Protein AF-E3MSI8-F1 (afdb_monomer_lite)

Organism: Caenorhabditis remanei (NCBI:txid31234)

Radius of gyration: 30.14 Å; chains: 1; bounding box: 85×70×60 Å

Secondary structure (DSSP, 8-state):
--------------PPPP----PPPPEEEEEEETTEEEEEETTTTHHHHHHHHHHHGGGGTT--SHHHHHHHHHHHHHHHHHT-SEEEEEST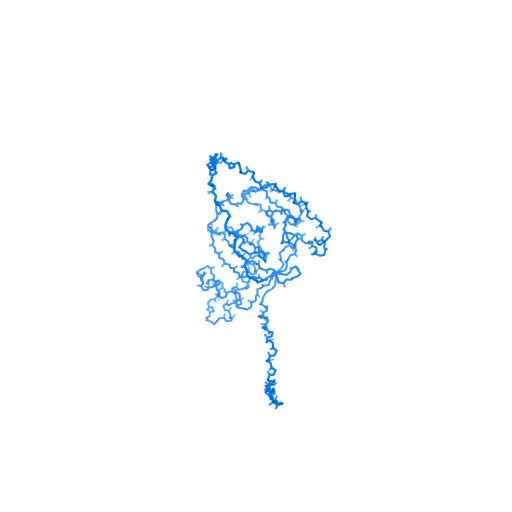T-SSTTEEEEEE--TT-SSEEEEEEEEEETTEEEEEEEEEE---GGGT-SEEEETTT--EEE--TT--EEEESS-GGG-HHHHHHTT--HHHHHT-PPP--PPPPPP------------------------

Sequence (223 aa):
MAFNLAHATLKNGLAQPAPQQKRQPRILFEFWIAGILIRIREGAVRHIFESHSKDFSFAAKGAKDWPTIERNVSKHIAEMISSSAHLFLSNVRSTRNDSIMIYLKRPQDKLYHCFVVAHEGDNCYRLNTGYKKIIEDEAFSGTWINCGTGVVEEYWQGMQGVFTRGQPEENFHYWCIHGRVPSDFANFQPPVIVPVPPPVYLIPLIPVYVVPQYVPYQQELIY

Structure (mmCIF, N/CA/C/O backbone):
data_AF-E3MSI8-F1
#
_entry.id   AF-E3MSI8-F1
#
loop_
_atom_site.group_PDB
_atom_site.id
_atom_site.type_symbol
_atom_site.label_atom_id
_atom_site.label_alt_id
_atom_site.label_comp_id
_atom_site.label_asym_id
_atom_site.label_entity_id
_atom_site.label_seq_id
_atom_site.pdbx_PDB_ins_code
_atom_site.Cartn_x
_atom_site.Cartn_y
_atom_site.Cartn_z
_atom_site.occupancy
_atom_site.B_iso_or_equiv
_atom_site.auth_seq_id
_atom_site.auth_comp_id
_atom_site.auth_asym_id
_atom_site.auth_atom_id
_atom_site.pdbx_PDB_model_num
ATOM 1 N N . MET A 1 1 ? 62.698 33.860 38.572 1.00 37.62 1 MET A N 1
ATOM 2 C CA . MET A 1 1 ? 62.090 32.532 38.792 1.00 37.62 1 MET A CA 1
ATOM 3 C C . MET A 1 1 ? 60.715 32.745 39.396 1.00 37.62 1 MET A C 1
ATOM 5 O O . MET A 1 1 ? 60.635 33.202 40.525 1.00 37.62 1 MET A O 1
ATOM 9 N N . ALA A 1 2 ? 59.659 32.497 38.626 1.00 32.50 2 ALA A N 1
ATOM 10 C CA . ALA A 1 2 ? 58.281 32.541 39.097 1.00 32.50 2 ALA A CA 1
ATOM 11 C C . ALA A 1 2 ? 57.630 31.215 38.694 1.00 32.50 2 ALA A C 1
ATOM 13 O O . ALA A 1 2 ? 57.437 30.947 37.510 1.00 32.50 2 ALA A O 1
ATOM 14 N N . PHE A 1 3 ? 57.381 30.362 39.685 1.00 31.27 3 PHE A N 1
ATOM 15 C CA . PHE A 1 3 ? 56.526 29.191 39.543 1.00 31.27 3 PHE A CA 1
ATOM 16 C C . PHE A 1 3 ? 55.085 29.691 39.451 1.00 31.27 3 PHE A C 1
ATOM 18 O O . PHE A 1 3 ? 54.596 30.291 40.404 1.00 31.27 3 PHE A O 1
ATOM 25 N N . ASN A 1 4 ? 54.409 29.447 38.331 1.00 34.88 4 ASN A N 1
ATOM 26 C CA . ASN A 1 4 ? 52.960 29.590 38.258 1.00 34.88 4 ASN A CA 1
ATOM 27 C C . ASN A 1 4 ? 52.352 28.205 38.047 1.00 34.88 4 ASN A C 1
ATOM 29 O O . ASN A 1 4 ? 52.557 27.561 37.019 1.00 34.88 4 ASN A O 1
ATOM 33 N N . LEU A 1 5 ? 51.678 27.740 39.099 1.00 36.59 5 LEU A N 1
ATOM 34 C CA . LEU A 1 5 ? 50.992 26.461 39.182 1.00 36.59 5 LEU A CA 1
ATOM 35 C C . LEU A 1 5 ? 49.845 26.405 38.167 1.00 36.59 5 LEU A C 1
ATOM 37 O O . LEU A 1 5 ? 48.916 27.208 38.219 1.00 36.59 5 LEU A O 1
ATOM 41 N N . ALA A 1 6 ? 49.877 25.407 37.287 1.00 39.00 6 ALA A N 1
ATOM 42 C CA . ALA A 1 6 ? 48.721 25.031 36.490 1.00 39.00 6 ALA A CA 1
ATOM 43 C C . ALA A 1 6 ? 47.650 24.417 37.409 1.00 39.00 6 ALA A C 1
ATOM 45 O O . ALA A 1 6 ? 47.875 23.386 38.047 1.00 39.00 6 ALA A O 1
ATOM 46 N N . HIS A 1 7 ? 46.476 25.044 37.476 1.00 35.69 7 HIS A N 1
ATOM 47 C CA . HIS A 1 7 ? 45.299 24.460 38.112 1.00 35.69 7 HIS A CA 1
ATOM 48 C C . HIS A 1 7 ? 44.808 23.255 37.300 1.00 35.69 7 HIS A C 1
ATOM 50 O O . HIS A 1 7 ? 44.199 23.402 36.242 1.00 35.69 7 HIS A O 1
ATOM 56 N N . ALA A 1 8 ? 45.050 22.050 37.818 1.00 35.31 8 ALA A N 1
ATOM 57 C CA . ALA A 1 8 ? 44.422 20.833 37.330 1.00 35.31 8 ALA A CA 1
ATOM 58 C C . ALA A 1 8 ? 42.926 20.853 37.682 1.00 35.31 8 ALA A C 1
ATOM 60 O O . ALA A 1 8 ? 42.538 20.732 38.844 1.00 35.31 8 ALA A O 1
ATOM 61 N N . THR A 1 9 ? 42.070 21.019 36.676 1.00 38.66 9 THR A N 1
ATOM 62 C CA . THR A 1 9 ? 40.622 20.866 36.829 1.00 38.66 9 THR A CA 1
ATOM 63 C C . THR A 1 9 ? 40.292 19.374 36.916 1.00 38.66 9 THR A C 1
ATOM 65 O O . THR A 1 9 ? 40.345 18.657 35.917 1.00 38.66 9 THR A O 1
ATOM 68 N N . LEU A 1 10 ? 39.955 18.889 38.114 1.00 35.34 10 LEU A N 1
ATOM 69 C CA . LEU A 1 10 ? 39.384 17.557 38.323 1.00 35.34 10 LEU A CA 1
ATOM 70 C C . LEU A 1 10 ? 38.012 17.485 37.633 1.00 35.34 10 LEU A C 1
ATOM 72 O O . LEU A 1 10 ? 37.013 17.994 38.140 1.00 35.34 10 LEU A O 1
ATOM 76 N N . LYS A 1 11 ? 37.956 16.859 36.454 1.00 39.62 11 LYS A N 1
ATOM 77 C CA . LYS A 1 11 ? 36.693 16.447 35.833 1.00 39.62 11 LYS A CA 1
ATOM 78 C C . LYS A 1 11 ? 36.147 15.250 36.612 1.00 39.62 11 LYS A C 1
ATOM 80 O O . LYS A 1 11 ? 36.569 14.120 36.387 1.00 39.62 11 LYS A O 1
ATOM 85 N N . ASN A 1 12 ? 35.192 15.501 37.505 1.00 42.53 12 ASN A N 1
ATOM 86 C CA . ASN A 1 12 ? 34.321 14.460 38.047 1.00 42.53 12 ASN A CA 1
ATOM 87 C C . ASN A 1 12 ? 33.527 13.843 36.886 1.00 42.53 12 ASN A C 1
ATOM 89 O O . ASN A 1 12 ? 32.545 14.411 36.409 1.00 42.53 12 ASN A O 1
ATOM 93 N N . GLY A 1 13 ? 34.002 12.702 36.389 1.00 43.34 13 GLY A N 1
ATOM 94 C CA . GLY A 1 13 ? 33.342 11.914 35.359 1.00 43.34 13 GLY A CA 1
ATOM 95 C C . GLY A 1 13 ? 32.113 11.209 35.918 1.00 43.34 13 GLY A C 1
ATOM 96 O O . GLY A 1 13 ? 32.177 10.034 36.261 1.00 43.34 13 GLY A O 1
ATOM 97 N N . LEU A 1 14 ? 30.979 11.907 35.978 1.00 48.28 14 LEU A N 1
ATOM 98 C CA . LEU A 1 14 ? 29.687 11.233 35.901 1.00 48.28 14 LEU A CA 1
ATOM 99 C C . LEU A 1 14 ? 29.514 10.814 34.441 1.00 48.28 14 LEU A C 1
ATOM 101 O O . LEU A 1 14 ? 29.301 11.656 33.568 1.00 48.28 14 LEU A O 1
ATOM 105 N N . ALA A 1 15 ? 29.693 9.520 34.173 1.00 53.06 15 ALA A N 1
ATOM 106 C CA . ALA A 1 15 ? 29.407 8.940 32.871 1.00 53.06 15 ALA A CA 1
ATOM 107 C C . ALA A 1 15 ? 27.988 9.351 32.455 1.00 53.06 15 ALA A C 1
ATOM 109 O O . ALA A 1 15 ? 27.031 9.135 33.202 1.00 53.06 15 ALA A O 1
ATOM 110 N N . GLN A 1 16 ? 27.858 9.979 31.283 1.00 50.88 16 GLN A N 1
ATOM 111 C CA . GLN A 1 16 ? 26.546 10.244 30.707 1.00 50.88 16 GLN A CA 1
ATOM 112 C C . GLN A 1 16 ? 25.801 8.905 30.614 1.00 50.88 16 GLN A C 1
ATOM 114 O O . GLN A 1 16 ? 26.394 7.931 30.136 1.00 50.88 16 GLN A O 1
ATOM 119 N N . PRO A 1 17 ? 24.542 8.811 31.084 1.00 51.28 17 PRO A N 1
ATOM 120 C CA . PRO A 1 17 ? 23.773 7.592 30.910 1.00 51.28 17 PRO A CA 1
ATOM 121 C C . PRO A 1 17 ? 23.751 7.267 29.419 1.00 51.28 17 PRO A C 1
ATOM 123 O O . PRO A 1 17 ? 23.506 8.153 28.595 1.00 51.28 17 PRO A O 1
ATOM 126 N N . ALA A 1 18 ? 24.068 6.013 29.086 1.00 48.72 18 ALA A N 1
ATOM 127 C CA . ALA A 1 18 ? 24.046 5.535 27.712 1.00 48.72 18 ALA A CA 1
ATOM 128 C C . ALA A 1 18 ? 22.733 5.989 27.052 1.00 48.72 18 ALA A C 1
ATOM 130 O O . ALA A 1 18 ? 21.686 5.905 27.709 1.00 48.72 18 ALA A O 1
ATOM 131 N N . PRO A 1 19 ? 22.765 6.5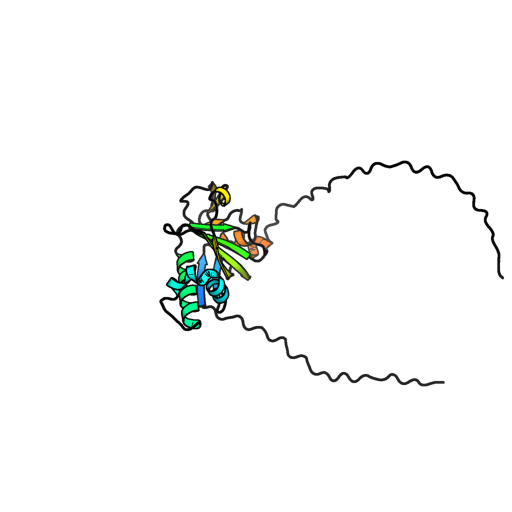03 25.806 1.00 47.38 19 PRO A N 1
ATOM 132 C CA . PRO A 1 19 ? 21.562 6.962 25.131 1.00 47.38 19 PRO A CA 1
ATOM 133 C C . PRO A 1 19 ? 20.528 5.845 25.211 1.00 47.38 19 PRO A C 1
ATOM 135 O O . PRO A 1 19 ? 20.747 4.756 24.681 1.00 47.38 19 PRO A O 1
ATOM 138 N N . GLN A 1 20 ? 19.436 6.094 25.942 1.00 50.19 20 GLN A N 1
ATOM 139 C CA . GLN A 1 20 ? 18.345 5.139 26.052 1.00 50.19 20 GLN A CA 1
ATOM 140 C C . GLN A 1 20 ? 17.890 4.845 24.628 1.00 50.19 20 GLN A C 1
ATOM 142 O O . GLN A 1 20 ? 17.332 5.713 23.952 1.00 50.19 20 GLN A O 1
ATOM 147 N N . GLN A 1 21 ? 18.181 3.635 24.154 1.00 51.94 21 GLN A N 1
ATOM 148 C CA . GLN A 1 21 ? 17.677 3.146 22.885 1.00 51.94 21 GLN A CA 1
ATOM 149 C C . GLN A 1 21 ? 16.156 3.237 22.992 1.00 51.94 21 GLN A C 1
ATO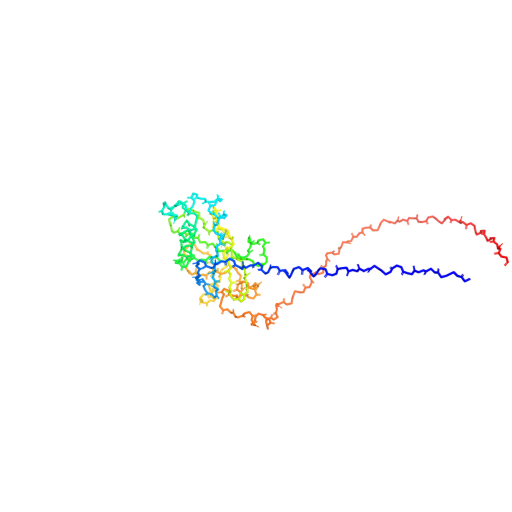M 151 O O . GLN A 1 21 ? 15.543 2.494 23.760 1.00 51.94 21 GLN A O 1
ATOM 156 N N . LYS A 1 22 ? 15.546 4.213 22.304 1.00 62.06 22 LYS A N 1
ATOM 157 C CA . LYS A 1 22 ? 14.089 4.359 22.266 1.00 62.06 22 LYS A CA 1
ATOM 158 C C . LYS A 1 22 ? 13.536 3.024 21.789 1.00 62.06 22 LYS A C 1
ATOM 160 O O . LYS A 1 22 ? 13.707 2.666 20.625 1.00 62.06 22 LYS A O 1
ATOM 165 N N . ARG A 1 23 ? 12.934 2.268 22.710 1.00 72.75 23 ARG A N 1
ATOM 166 C CA . ARG A 1 23 ? 12.335 0.970 22.410 1.00 72.75 23 ARG A CA 1
ATOM 167 C C . ARG A 1 23 ? 11.333 1.198 21.286 1.00 72.75 23 ARG A C 1
ATOM 169 O O . ARG A 1 23 ? 10.443 2.037 21.426 1.00 72.75 23 ARG A O 1
ATOM 176 N N . GLN A 1 24 ? 11.522 0.516 20.159 1.00 77.44 24 GLN A N 1
ATOM 177 C CA . GLN A 1 24 ? 10.598 0.672 19.043 1.00 77.44 24 GLN A CA 1
ATOM 178 C C . GLN A 1 24 ? 9.187 0.269 19.498 1.00 77.44 24 GLN A C 1
ATOM 180 O O . GLN A 1 24 ? 9.056 -0.734 20.210 1.00 77.44 24 GLN A O 1
ATOM 185 N N . PRO A 1 25 ? 8.140 1.018 19.105 1.00 87.25 25 PRO A N 1
ATOM 186 C CA . PRO A 1 25 ? 6.774 0.670 19.466 1.00 87.25 25 PRO A CA 1
ATOM 187 C C . PRO A 1 25 ? 6.400 -0.722 18.949 1.00 87.25 25 PRO A C 1
ATOM 189 O O . PRO A 1 25 ? 6.894 -1.172 17.902 1.00 87.25 25 PRO A O 1
ATOM 192 N N . ARG A 1 26 ? 5.525 -1.402 19.697 1.00 91.56 26 ARG A N 1
ATOM 193 C CA . ARG A 1 26 ? 5.072 -2.759 19.385 1.00 91.56 26 ARG A CA 1
ATOM 194 C C . ARG A 1 26 ? 4.415 -2.791 18.007 1.00 91.56 26 ARG A C 1
ATOM 196 O O . ARG A 1 26 ? 3.671 -1.887 17.645 1.00 91.56 26 ARG A O 1
ATOM 203 N N . ILE A 1 27 ? 4.658 -3.855 17.250 1.00 93.88 27 ILE A N 1
ATOM 204 C CA . ILE A 1 27 ? 3.962 -4.095 15.985 1.00 93.88 27 ILE A CA 1
ATOM 205 C C . ILE A 1 27 ? 2.564 -4.644 16.291 1.00 93.88 27 ILE A C 1
ATOM 207 O O . ILE A 1 27 ? 2.422 -5.612 17.042 1.00 93.88 27 ILE A O 1
ATOM 211 N N . LEU A 1 28 ? 1.536 -4.001 15.740 1.00 95.06 28 LEU A N 1
ATOM 212 C CA . LEU A 1 28 ? 0.139 -4.410 15.879 1.00 95.06 28 LEU A CA 1
ATOM 213 C C . LEU A 1 28 ? -0.289 -5.328 14.734 1.00 95.06 28 LEU A C 1
ATOM 215 O O . LEU A 1 28 ? -0.964 -6.326 14.983 1.00 95.06 28 LEU A O 1
ATOM 219 N N . PHE A 1 29 ? 0.108 -4.989 13.505 1.00 96.31 29 PHE A N 1
ATOM 220 C CA . PHE A 1 29 ? -0.198 -5.748 12.293 1.00 96.31 29 PHE A CA 1
ATOM 221 C C . PHE A 1 29 ? 0.956 -5.673 11.299 1.00 96.31 29 PHE A C 1
ATOM 223 O O . PHE A 1 29 ? 1.633 -4.646 11.203 1.00 96.31 29 PHE A O 1
ATOM 230 N N . GLU A 1 30 ? 1.124 -6.748 10.535 1.00 96.75 30 GLU A N 1
ATOM 231 C CA . GLU A 1 30 ? 2.041 -6.833 9.402 1.00 96.75 30 GLU A CA 1
ATOM 232 C C . GLU A 1 30 ? 1.318 -7.467 8.218 1.00 96.75 30 GLU A C 1
ATOM 234 O O . GLU A 1 30 ? 0.501 -8.371 8.402 1.00 96.75 30 GLU A O 1
ATOM 239 N N . PHE A 1 31 ? 1.593 -6.981 7.013 1.00 96.75 31 PHE A N 1
ATOM 240 C CA . PHE A 1 31 ? 1.015 -7.519 5.786 1.00 96.75 31 PHE A CA 1
ATOM 241 C C . PHE A 1 31 ? 1.894 -7.181 4.583 1.00 96.75 31 PHE A C 1
ATOM 243 O O . PHE A 1 31 ? 2.600 -6.173 4.577 1.00 96.75 31 PHE A O 1
ATOM 250 N N . TRP A 1 32 ? 1.849 -8.034 3.565 1.00 94.88 32 TRP A N 1
ATOM 251 C CA . TRP A 1 32 ? 2.618 -7.859 2.337 1.00 94.88 32 TRP A CA 1
ATOM 252 C C . TRP A 1 32 ? 1.844 -7.046 1.302 1.00 94.88 32 TRP A C 1
ATOM 254 O O . TRP A 1 32 ? 0.628 -7.189 1.167 1.00 94.88 32 TRP A O 1
ATOM 264 N N . ILE A 1 33 ? 2.571 -6.227 0.547 1.00 94.56 33 ILE A N 1
ATOM 265 C CA . ILE A 1 33 ? 2.118 -5.624 -0.707 1.00 94.56 33 ILE A CA 1
ATOM 266 C C . ILE A 1 33 ? 3.231 -5.844 -1.722 1.00 94.56 33 ILE A C 1
ATOM 268 O O . ILE A 1 33 ? 4.313 -5.274 -1.573 1.00 94.56 33 ILE A O 1
ATOM 272 N N . ALA A 1 34 ? 2.964 -6.647 -2.754 1.00 92.50 34 ALA A N 1
ATOM 273 C CA . ALA A 1 34 ? 3.981 -7.051 -3.723 1.00 92.50 34 ALA A CA 1
ATOM 274 C C . ALA A 1 34 ? 5.283 -7.485 -3.004 1.00 92.50 34 ALA A C 1
ATOM 276 O O . ALA A 1 34 ? 5.234 -8.374 -2.155 1.00 92.50 34 ALA A O 1
ATOM 277 N N . GLY A 1 35 ? 6.419 -6.849 -3.296 1.00 92.50 35 GLY A N 1
ATOM 278 C CA . GLY A 1 35 ? 7.722 -7.162 -2.705 1.00 92.50 35 GLY A CA 1
ATOM 279 C C . GLY A 1 35 ? 8.025 -6.582 -1.317 1.00 92.50 35 GLY A C 1
ATOM 280 O O . GLY A 1 35 ? 9.106 -6.852 -0.792 1.00 92.50 35 GLY A O 1
ATOM 281 N N . ILE A 1 36 ? 7.126 -5.792 -0.712 1.00 94.50 36 ILE A N 1
ATOM 282 C CA . ILE A 1 36 ? 7.388 -5.099 0.564 1.00 94.50 36 ILE A CA 1
ATOM 283 C C . ILE A 1 36 ? 6.471 -5.547 1.705 1.00 94.50 36 ILE A C 1
ATOM 285 O O . ILE A 1 36 ? 5.281 -5.803 1.518 1.00 94.50 36 ILE A O 1
ATOM 289 N N . LEU A 1 37 ? 7.027 -5.577 2.918 1.00 96.00 37 LEU A N 1
ATOM 290 C CA . LEU A 1 37 ? 6.298 -5.824 4.160 1.00 96.00 37 LEU A CA 1
ATOM 291 C C . LEU A 1 37 ? 5.914 -4.492 4.812 1.00 96.00 37 LEU A C 1
ATOM 293 O O . LEU A 1 37 ? 6.784 -3.703 5.183 1.00 96.00 37 LEU A O 1
ATOM 297 N N . ILE A 1 38 ? 4.619 -4.255 5.007 1.00 97.19 38 ILE A N 1
ATOM 298 C CA . ILE A 1 38 ? 4.106 -3.093 5.735 1.00 97.19 38 ILE A CA 1
ATOM 299 C C . ILE A 1 38 ? 3.845 -3.461 7.195 1.00 97.19 38 ILE A C 1
ATOM 301 O O . ILE A 1 38 ? 3.188 -4.456 7.490 1.00 97.19 38 ILE A O 1
ATOM 305 N N . ARG A 1 39 ? 4.305 -2.609 8.113 1.00 96.75 39 ARG A N 1
ATOM 306 C CA . ARG A 1 39 ? 4.113 -2.707 9.562 1.00 96.75 39 ARG A CA 1
ATOM 307 C C . ARG A 1 39 ? 3.257 -1.558 10.069 1.00 96.75 39 ARG A C 1
ATOM 309 O O . ARG A 1 39 ? 3.579 -0.391 9.851 1.00 96.75 39 ARG A O 1
ATOM 316 N N . ILE A 1 40 ? 2.219 -1.871 10.833 1.00 95.88 40 ILE A N 1
ATOM 317 C CA . ILE A 1 40 ? 1.488 -0.882 11.628 1.00 95.88 40 ILE A CA 1
ATOM 318 C C . ILE A 1 40 ? 1.927 -1.051 13.076 1.00 95.88 40 ILE A C 1
ATOM 320 O O . ILE A 1 40 ? 1.700 -2.097 13.686 1.00 95.88 40 ILE A O 1
ATOM 324 N N . ARG A 1 41 ? 2.589 -0.029 13.615 1.00 93.50 41 ARG A N 1
ATOM 325 C CA . ARG A 1 41 ? 3.080 -0.010 14.995 1.00 93.50 41 ARG A CA 1
ATOM 326 C C . ARG A 1 41 ? 2.119 0.742 15.907 1.00 93.50 41 ARG A C 1
ATOM 328 O O . ARG A 1 41 ? 1.370 1.603 15.459 1.00 93.50 41 ARG A O 1
ATOM 335 N N . GLU A 1 42 ? 2.172 0.431 17.191 1.00 92.25 42 GLU A N 1
ATOM 336 C CA . GLU A 1 42 ? 1.469 1.170 18.236 1.00 92.25 42 GLU A CA 1
ATOM 337 C C . GLU A 1 42 ? 1.837 2.662 18.184 1.00 92.25 42 GLU A C 1
ATOM 339 O O . GLU A 1 42 ? 2.999 3.029 17.988 1.00 92.25 42 GLU A O 1
ATOM 344 N N . GLY A 1 43 ? 0.832 3.523 18.305 1.00 89.12 43 GLY A N 1
ATOM 345 C CA . GLY A 1 43 ? 0.915 4.966 18.109 1.00 89.12 43 GLY A CA 1
ATOM 346 C C . GLY A 1 43 ? 0.779 5.429 16.653 1.00 89.12 43 GLY A C 1
ATOM 347 O O . GLY A 1 43 ? 0.484 6.606 16.431 1.00 89.12 43 GLY A O 1
ATOM 348 N N . ALA A 1 44 ? 0.948 4.553 15.651 1.00 87.88 44 ALA A N 1
ATOM 349 C CA . ALA A 1 44 ? 0.913 4.959 14.243 1.00 87.88 44 ALA A CA 1
ATOM 350 C C . ALA A 1 44 ? -0.477 5.425 13.802 1.00 87.88 44 ALA A C 1
ATOM 352 O O . ALA A 1 44 ? -0.592 6.323 12.979 1.00 87.88 44 ALA A O 1
ATOM 353 N N . VAL A 1 45 ? -1.550 4.861 14.351 1.00 87.69 45 VAL A N 1
ATOM 354 C CA . VAL A 1 45 ? -2.911 5.227 13.934 1.00 87.69 45 VAL A CA 1
ATOM 355 C C . VAL A 1 45 ? -3.446 6.423 14.716 1.00 87.69 45 VAL A C 1
ATOM 357 O O . VAL A 1 45 ? -4.428 7.036 14.304 1.00 87.69 45 VAL A O 1
ATOM 360 N N . ARG A 1 46 ? -2.781 6.821 15.805 1.00 86.19 46 ARG A N 1
ATOM 361 C CA . ARG A 1 46 ? -3.259 7.892 16.683 1.00 86.19 46 ARG A CA 1
ATOM 362 C C . ARG A 1 46 ? -3.559 9.187 15.951 1.00 86.19 46 ARG A C 1
ATOM 364 O O . ARG A 1 46 ? -4.692 9.653 15.969 1.00 86.19 46 ARG A O 1
ATOM 371 N N . HIS A 1 47 ? -2.578 9.706 15.230 1.00 80.25 47 HIS A N 1
ATOM 372 C CA . HIS A 1 47 ? -2.746 10.951 14.491 1.00 80.25 47 HIS A CA 1
ATOM 373 C C . HIS A 1 47 ? -3.713 10.805 13.293 1.00 80.25 47 HIS A C 1
ATOM 375 O O . HIS A 1 47 ? -4.400 11.769 12.955 1.00 80.25 47 HIS A O 1
ATOM 381 N N . ILE A 1 48 ? -3.806 9.613 12.676 1.00 81.88 48 ILE A N 1
ATOM 382 C CA . ILE A 1 48 ? -4.774 9.302 11.604 1.00 81.88 48 ILE A CA 1
ATOM 383 C C . ILE A 1 48 ? -6.192 9.416 12.160 1.00 81.88 48 ILE A C 1
ATOM 385 O O . ILE A 1 48 ? -7.047 10.084 11.583 1.00 81.88 48 ILE A O 1
ATOM 389 N N . PHE A 1 49 ? -6.434 8.783 13.306 1.00 81.38 49 PHE A N 1
ATOM 390 C CA . PHE A 1 49 ? -7.733 8.785 13.957 1.00 81.38 49 PHE A CA 1
ATOM 391 C C . PHE A 1 49 ? -8.087 10.166 14.512 1.00 81.38 49 PHE A C 1
ATOM 393 O O . PHE A 1 49 ? -9.222 10.593 14.365 1.00 81.38 49 PHE A O 1
ATOM 400 N N . GLU A 1 50 ? -7.142 10.896 15.102 1.00 81.81 50 GLU A N 1
ATOM 401 C CA . GLU A 1 50 ? -7.385 12.251 15.615 1.00 81.81 50 GLU A CA 1
ATOM 402 C C . GLU A 1 50 ? -7.736 13.234 14.481 1.00 81.81 50 GLU A C 1
ATOM 404 O O . GLU A 1 50 ? -8.720 13.967 14.585 1.00 81.81 50 GLU A O 1
ATOM 409 N N . SER A 1 51 ? -6.997 13.201 13.366 1.00 77.88 51 SER A N 1
ATOM 410 C CA . SER A 1 51 ? -7.185 14.143 12.246 1.00 77.88 51 SER A CA 1
ATOM 411 C C . SER A 1 51 ? -8.341 13.759 11.316 1.00 77.88 51 SER A C 1
ATOM 413 O O . SER A 1 51 ? -8.991 14.625 10.731 1.00 77.88 51 SER A O 1
ATOM 415 N N . HIS A 1 52 ? -8.621 12.459 11.185 1.00 73.44 52 HIS A N 1
ATOM 416 C CA . HIS A 1 52 ? -9.585 11.904 10.231 1.00 73.44 52 HIS A CA 1
ATOM 417 C C . HIS A 1 52 ? -10.576 10.945 10.902 1.00 73.44 52 HIS A C 1
ATOM 419 O O . HIS A 1 52 ? -11.025 9.972 10.300 1.00 73.44 52 HIS A O 1
ATOM 425 N N . SER A 1 53 ? -10.962 11.218 12.153 1.00 73.62 53 SER A N 1
ATOM 426 C CA . SER A 1 53 ? -11.849 10.349 12.952 1.00 73.62 53 SER A CA 1
ATOM 427 C C . SER A 1 53 ? -13.124 9.946 12.217 1.00 73.62 53 SER A C 1
ATOM 429 O O . SER A 1 53 ? -13.523 8.789 12.275 1.00 73.62 53 SER A O 1
ATOM 431 N N . LYS A 1 54 ? -13.746 10.863 11.469 1.00 77.19 54 LYS A N 1
ATOM 432 C CA . LYS A 1 54 ? -14.961 10.588 10.681 1.00 77.19 54 LYS A CA 1
ATOM 433 C C . LYS A 1 54 ? -14.757 9.490 9.634 1.00 77.19 54 LYS A C 1
ATOM 435 O O . LYS A 1 54 ? -15.699 8.765 9.330 1.00 77.19 54 LYS A O 1
ATOM 440 N N . ASP A 1 55 ? -13.541 9.350 9.116 1.00 72.50 55 ASP A N 1
ATOM 441 C CA . ASP A 1 55 ? -13.204 8.370 8.089 1.00 72.50 55 ASP A CA 1
ATOM 442 C C . ASP A 1 55 ? -12.936 6.973 8.641 1.00 72.50 55 ASP A C 1
ATOM 444 O O . ASP A 1 55 ? -13.015 6.016 7.874 1.00 72.50 55 ASP A O 1
ATOM 448 N N . PHE A 1 56 ? -12.659 6.857 9.943 1.00 76.81 56 PHE A N 1
ATOM 449 C CA . PHE A 1 56 ? -12.257 5.608 10.595 1.00 76.81 56 PHE A CA 1
ATOM 450 C C . PHE A 1 56 ? -13.094 5.257 11.835 1.00 76.81 56 PHE A C 1
ATOM 452 O O . PHE A 1 56 ? -12.903 4.199 12.430 1.00 76.81 56 PHE A O 1
ATOM 459 N N . SER A 1 57 ? -14.058 6.093 12.226 1.00 80.50 57 SER A N 1
ATOM 460 C CA . SER A 1 57 ? -14.906 5.886 13.409 1.00 80.50 57 SER A CA 1
ATOM 461 C C . SER A 1 57 ? -15.711 4.593 13.326 1.00 80.50 57 SER A C 1
ATOM 463 O O . SER A 1 57 ? -15.839 3.881 14.320 1.00 80.50 57 SER A O 1
ATOM 465 N N . PHE A 1 58 ? -16.189 4.230 12.132 1.00 85.00 58 PHE A N 1
ATOM 466 C CA . PHE A 1 58 ? -16.873 2.955 11.918 1.00 85.00 58 PHE A CA 1
ATOM 467 C C . PHE A 1 58 ? -15.947 1.760 12.203 1.00 85.00 58 PHE A C 1
ATOM 469 O O . PHE A 1 58 ? -16.384 0.750 12.755 1.00 85.00 58 PHE A O 1
ATOM 476 N N . ALA A 1 59 ? -14.654 1.886 11.881 1.00 86.94 59 ALA A N 1
ATOM 477 C CA . ALA A 1 59 ? -13.668 0.838 12.104 1.00 86.94 59 ALA A CA 1
ATOM 478 C C . ALA A 1 59 ? -13.369 0.637 13.596 1.00 86.94 59 ALA A C 1
ATOM 480 O O . ALA A 1 59 ? -12.982 -0.461 13.981 1.00 86.94 59 ALA A O 1
ATOM 481 N N . ALA A 1 60 ? -13.630 1.633 14.451 1.00 87.44 60 ALA A N 1
ATOM 482 C CA . ALA A 1 60 ? -13.498 1.496 15.901 1.00 87.44 60 ALA A CA 1
ATOM 483 C C . ALA A 1 60 ? -14.516 0.515 16.521 1.00 87.44 60 ALA A C 1
ATOM 485 O O . ALA A 1 60 ? -14.301 0.056 17.643 1.00 87.44 60 ALA A O 1
ATOM 486 N N . LYS A 1 61 ? -15.604 0.160 15.811 1.00 88.88 61 LYS A N 1
ATOM 487 C CA . LYS A 1 61 ? -16.642 -0.797 16.258 1.00 88.88 61 LYS A CA 1
ATOM 488 C C . LYS A 1 61 ? -17.244 -0.469 17.634 1.00 88.88 61 LYS A C 1
ATOM 490 O O . LYS A 1 61 ? -17.539 -1.361 18.422 1.00 88.88 61 LYS A O 1
ATOM 495 N N . GLY A 1 62 ? -17.405 0.821 17.935 1.00 87.44 62 GLY A N 1
ATOM 496 C CA . GLY A 1 62 ? -17.972 1.292 19.204 1.00 87.44 62 GLY A CA 1
ATOM 497 C C . GLY A 1 62 ? -17.032 1.204 20.414 1.00 87.44 62 GLY A C 1
ATOM 498 O O . GLY A 1 62 ? -17.468 1.502 21.526 1.00 87.44 62 GLY A O 1
ATOM 499 N N . ALA A 1 63 ? -15.761 0.828 20.221 1.00 90.50 63 ALA A N 1
ATOM 500 C CA . ALA A 1 63 ? -14.757 0.850 21.281 1.00 90.50 63 ALA A CA 1
ATOM 501 C C . ALA A 1 63 ? -14.537 2.277 21.812 1.00 90.50 63 ALA A C 1
ATOM 503 O O . ALA A 1 63 ? -14.612 3.251 21.061 1.00 90.50 63 ALA A O 1
ATOM 504 N N . LYS A 1 64 ? -14.263 2.386 23.117 1.00 88.44 64 LYS A N 1
ATOM 505 C CA . LYS A 1 64 ? -14.050 3.668 23.813 1.00 88.44 64 LYS A CA 1
ATOM 506 C C . LYS A 1 64 ? -12.643 3.810 24.385 1.00 88.44 64 LYS A C 1
ATOM 508 O O . LYS A 1 64 ? -12.193 4.927 24.612 1.00 88.44 64 LYS A O 1
ATOM 513 N N . ASP A 1 65 ? -11.953 2.700 24.621 1.00 93.06 65 ASP A N 1
ATOM 514 C CA . ASP A 1 65 ? -10.566 2.691 25.062 1.00 93.06 65 ASP A CA 1
ATOM 515 C C . ASP A 1 65 ? -9.611 2.770 23.864 1.00 93.06 65 ASP A C 1
ATOM 517 O O . ASP A 1 65 ? -9.810 2.129 22.829 1.00 93.06 65 ASP A O 1
ATOM 521 N N . TRP A 1 66 ? -8.553 3.568 24.016 1.00 92.19 66 TRP A N 1
ATOM 522 C CA . TRP A 1 66 ? -7.596 3.812 22.940 1.00 92.19 66 TRP A CA 1
ATOM 523 C C . TRP A 1 66 ? -6.928 2.534 22.398 1.00 92.19 66 TRP A C 1
ATOM 525 O O . TRP A 1 66 ? -6.914 2.371 21.178 1.00 92.19 66 TRP A O 1
ATOM 535 N N . PRO A 1 67 ? -6.430 1.598 23.231 1.00 93.75 67 PRO A N 1
ATOM 536 C CA . PRO A 1 67 ? -5.760 0.401 22.722 1.00 93.75 67 PRO A CA 1
ATOM 537 C C . PRO A 1 67 ? -6.651 -0.450 21.807 1.00 93.75 67 PRO A C 1
ATOM 539 O O . PRO A 1 67 ? -6.193 -0.946 20.774 1.00 93.75 67 PRO A O 1
ATOM 542 N N . THR A 1 68 ? -7.937 -0.595 22.140 1.00 93.88 68 THR A N 1
ATOM 543 C CA . THR A 1 68 ? -8.886 -1.338 21.302 1.00 93.88 68 THR A CA 1
ATOM 544 C C . THR A 1 68 ? -9.244 -0.574 20.031 1.00 93.88 68 THR A C 1
ATOM 546 O O . THR A 1 68 ? -9.285 -1.183 18.959 1.00 93.88 68 THR A O 1
ATOM 549 N N . ILE A 1 69 ? -9.456 0.748 20.112 1.00 92.31 69 ILE A N 1
ATOM 550 C CA . ILE A 1 69 ? -9.683 1.601 18.931 1.00 92.31 69 ILE A CA 1
ATOM 551 C C . ILE A 1 69 ? -8.509 1.463 17.961 1.00 92.31 69 ILE A C 1
ATOM 553 O O . ILE A 1 69 ? -8.706 1.141 16.790 1.00 92.31 69 ILE A O 1
ATOM 557 N N . GLU A 1 70 ? -7.288 1.648 18.455 1.00 94.31 70 GLU A N 1
ATOM 558 C CA . GLU A 1 70 ? -6.076 1.592 17.651 1.00 94.31 70 GLU A CA 1
ATOM 559 C C . GLU A 1 70 ? -5.902 0.226 16.992 1.00 94.31 70 GLU A C 1
ATOM 561 O O . GLU A 1 70 ? -5.653 0.151 15.787 1.00 94.31 70 GLU A O 1
ATOM 566 N N . ARG A 1 71 ? -6.102 -0.866 17.737 1.00 94.69 71 ARG A N 1
ATOM 567 C CA . ARG A 1 71 ? -6.029 -2.217 17.175 1.00 94.69 71 ARG A CA 1
ATOM 568 C C . ARG A 1 71 ? -7.093 -2.450 16.101 1.00 94.69 71 ARG A C 1
ATOM 570 O O . ARG A 1 71 ? -6.778 -3.015 15.056 1.00 94.69 71 ARG A O 1
ATOM 577 N N . ASN A 1 72 ? -8.332 -2.016 16.325 1.00 94.75 72 ASN A N 1
ATOM 578 C CA . ASN A 1 72 ? -9.424 -2.206 15.371 1.00 94.75 72 ASN A CA 1
ATOM 579 C C . ASN A 1 72 ? -9.212 -1.401 14.082 1.00 94.75 72 ASN A C 1
ATOM 581 O O . ASN A 1 72 ? -9.374 -1.938 12.986 1.00 94.75 72 ASN A O 1
ATOM 585 N N . VAL A 1 73 ? -8.801 -0.137 14.201 1.00 92.38 73 VAL A N 1
ATOM 586 C CA . VAL A 1 73 ? -8.527 0.721 13.042 1.00 92.38 73 VAL A CA 1
ATOM 587 C C . VAL A 1 73 ? -7.275 0.245 12.300 1.00 92.38 73 VAL A C 1
ATOM 589 O O . VAL A 1 73 ? -7.297 0.167 11.075 1.00 92.38 73 VAL A O 1
ATOM 592 N N . SER A 1 74 ? -6.218 -0.164 13.012 1.00 95.00 74 SER A N 1
ATOM 593 C CA . SER A 1 74 ? -5.021 -0.758 12.395 1.00 95.00 74 SER A CA 1
ATOM 594 C C . SER A 1 74 ? -5.368 -2.014 11.597 1.00 95.00 74 SER A C 1
ATOM 596 O O . SER A 1 74 ? -4.944 -2.149 10.452 1.00 95.00 74 SER A O 1
ATOM 598 N N . LYS A 1 75 ? -6.195 -2.902 12.171 1.00 95.62 75 LYS A N 1
ATOM 599 C CA . LYS A 1 75 ? -6.700 -4.095 11.483 1.00 95.62 75 LYS A CA 1
ATOM 600 C C . LYS A 1 75 ? -7.445 -3.717 10.208 1.00 95.62 75 LYS A C 1
ATOM 602 O O . LYS A 1 75 ? -7.181 -4.280 9.154 1.00 95.62 75 LYS A O 1
ATOM 607 N N . HIS A 1 76 ? -8.343 -2.741 10.307 1.00 93.38 76 HIS A N 1
ATOM 608 C CA . HIS A 1 76 ? -9.138 -2.291 9.176 1.00 93.38 76 HIS A CA 1
ATOM 609 C C . HIS A 1 76 ? -8.282 -1.710 8.044 1.00 93.38 76 HIS A C 1
ATOM 611 O O . HIS A 1 76 ? -8.529 -2.018 6.883 1.00 93.38 76 HIS A O 1
ATOM 617 N N . ILE A 1 77 ? -7.266 -0.902 8.366 1.00 93.69 77 ILE A N 1
ATOM 618 C CA . ILE A 1 77 ? -6.325 -0.362 7.375 1.00 93.69 77 ILE A CA 1
ATOM 619 C C . ILE A 1 77 ? -5.531 -1.499 6.716 1.00 93.69 77 ILE A C 1
ATOM 621 O O . ILE A 1 77 ? -5.435 -1.537 5.491 1.00 93.69 77 ILE A O 1
ATOM 625 N N . ALA A 1 78 ? -5.007 -2.444 7.504 1.00 96.00 78 ALA A N 1
ATOM 626 C CA . ALA A 1 78 ? -4.270 -3.593 6.982 1.00 96.00 78 ALA A CA 1
ATOM 627 C C . ALA A 1 78 ? -5.128 -4.433 6.024 1.00 96.00 78 ALA A C 1
ATOM 629 O O . ALA A 1 78 ? -4.700 -4.726 4.910 1.00 96.00 78 ALA A O 1
ATOM 630 N N . GLU A 1 79 ? -6.360 -4.764 6.418 1.00 94.62 79 GLU A N 1
ATOM 631 C CA . GLU A 1 79 ? -7.317 -5.495 5.580 1.00 94.62 79 GLU A CA 1
ATOM 632 C C . GLU A 1 79 ? -7.669 -4.702 4.318 1.00 94.62 79 GLU A C 1
ATOM 634 O O . GLU A 1 79 ? -7.649 -5.256 3.224 1.00 94.62 79 GLU A O 1
ATOM 639 N N . MET A 1 80 ? -7.934 -3.398 4.440 1.00 93.44 80 MET A N 1
ATOM 640 C CA . MET A 1 80 ? -8.277 -2.537 3.305 1.00 93.44 80 MET A CA 1
ATOM 641 C C . MET A 1 80 ? -7.169 -2.499 2.255 1.00 93.44 80 MET A C 1
ATOM 643 O O . MET A 1 80 ? -7.459 -2.604 1.067 1.00 93.44 80 MET A O 1
ATOM 647 N N . ILE A 1 81 ? -5.917 -2.328 2.681 1.00 95.31 81 ILE A N 1
ATOM 648 C CA . ILE A 1 81 ? -4.792 -2.242 1.751 1.00 95.31 81 ILE A CA 1
ATOM 649 C C . ILE A 1 81 ? -4.485 -3.623 1.162 1.00 95.31 81 ILE A C 1
ATOM 651 O O . ILE A 1 81 ? -4.380 -3.749 -0.053 1.00 95.31 81 ILE A O 1
ATOM 655 N N . SER A 1 82 ? -4.382 -4.661 1.998 1.00 93.94 82 SER A N 1
ATOM 656 C CA . SER A 1 82 ? -4.001 -6.010 1.545 1.00 93.94 82 SER A CA 1
ATOM 657 C C . SER A 1 82 ? -5.049 -6.697 0.665 1.00 93.94 82 SER A C 1
ATOM 659 O O . SER A 1 82 ? -4.686 -7.524 -0.164 1.00 93.94 82 SER A O 1
ATOM 661 N N . SER A 1 83 ? -6.333 -6.357 0.817 1.00 91.06 83 SER A N 1
ATOM 662 C CA . SER A 1 83 ? -7.420 -6.896 -0.017 1.00 91.06 83 SER A CA 1
ATOM 663 C C . SER A 1 83 ? -7.795 -6.009 -1.207 1.00 91.06 83 SER A C 1
ATOM 665 O O . SER A 1 83 ? -8.740 -6.324 -1.932 1.00 91.06 83 SER A O 1
ATOM 667 N N . SER A 1 84 ? -7.090 -4.892 -1.421 1.00 92.06 84 SER A N 1
ATOM 668 C CA . SER A 1 84 ? -7.395 -3.994 -2.532 1.00 92.06 84 SER A CA 1
ATOM 669 C C . SER A 1 84 ? -7.067 -4.658 -3.868 1.00 92.06 84 SER A C 1
ATOM 671 O O . SER A 1 84 ? -5.946 -5.114 -4.083 1.00 92.06 84 SER A O 1
ATOM 673 N N . ALA A 1 85 ? -8.030 -4.659 -4.792 1.00 88.94 85 ALA A N 1
ATOM 674 C CA . ALA A 1 85 ? -7.827 -5.160 -6.152 1.00 88.94 85 ALA A CA 1
ATOM 675 C C . ALA A 1 85 ? -6.880 -4.268 -6.970 1.00 88.94 85 ALA A C 1
ATOM 677 O O . ALA A 1 85 ? -6.280 -4.730 -7.936 1.00 88.94 85 ALA A O 1
ATOM 678 N N . HIS A 1 86 ? -6.740 -2.998 -6.585 1.00 90.56 86 HIS A N 1
ATOM 679 C CA . HIS A 1 86 ? -5.846 -2.042 -7.226 1.00 90.56 86 HIS A CA 1
ATOM 680 C C . HIS A 1 86 ? -5.115 -1.190 -6.192 1.00 90.56 86 HIS A C 1
ATOM 682 O O . HIS A 1 86 ? -5.724 -0.652 -5.263 1.00 90.56 86 HIS A O 1
ATOM 688 N N . LEU A 1 87 ? -3.803 -1.063 -6.358 1.00 95.62 87 LEU A N 1
ATOM 689 C CA . LEU A 1 87 ? -2.937 -0.207 -5.553 1.00 95.62 87 LEU A CA 1
ATOM 690 C C . LEU A 1 87 ? -1.996 0.553 -6.483 1.00 95.62 87 LEU A C 1
ATOM 692 O O . LEU A 1 87 ? -1.282 -0.056 -7.274 1.00 95.62 87 LEU A O 1
ATOM 696 N N . PHE A 1 88 ? -1.947 1.873 -6.341 1.00 95.44 88 PHE A N 1
ATOM 697 C CA . PHE A 1 88 ? -0.984 2.713 -7.045 1.00 95.44 88 PHE A CA 1
ATOM 698 C C . PHE A 1 88 ? 0.048 3.229 -6.048 1.00 95.44 88 PHE A C 1
ATOM 700 O O . PHE A 1 88 ? -0.314 3.790 -5.014 1.00 95.44 88 PHE A O 1
ATOM 707 N N . LEU A 1 89 ? 1.331 3.038 -6.341 1.00 95.94 89 LEU A N 1
ATOM 708 C CA . LEU A 1 89 ? 2.438 3.446 -5.487 1.00 95.94 89 LEU A CA 1
ATOM 709 C C . LEU A 1 89 ? 3.299 4.482 -6.204 1.00 95.94 89 LEU A C 1
ATOM 711 O O . LEU A 1 89 ? 3.770 4.270 -7.322 1.00 95.94 89 LEU A O 1
ATOM 715 N N . SER A 1 90 ? 3.503 5.632 -5.563 1.00 93.69 90 SER A N 1
ATOM 716 C CA . SER A 1 90 ? 4.268 6.725 -6.162 1.00 93.69 90 SER A CA 1
ATOM 717 C C . SER A 1 90 ? 4.970 7.593 -5.126 1.00 93.69 90 SER A C 1
ATOM 719 O O . SER A 1 90 ? 4.432 7.882 -4.054 1.00 93.69 90 SER A O 1
ATOM 721 N N . ASN A 1 91 ? 6.170 8.051 -5.474 1.00 86.75 91 ASN A N 1
ATOM 722 C CA . ASN A 1 91 ? 6.941 9.030 -4.713 1.00 86.75 91 ASN A CA 1
ATOM 723 C C . ASN A 1 91 ? 6.657 10.491 -5.126 1.00 86.75 91 ASN A C 1
ATOM 725 O O . ASN A 1 91 ? 7.119 11.396 -4.443 1.00 86.75 91 ASN A O 1
ATOM 729 N N . VAL A 1 92 ? 5.868 10.746 -6.180 1.00 76.19 92 VAL A N 1
ATOM 730 C CA . VAL A 1 92 ? 5.672 12.088 -6.784 1.00 76.19 92 VAL A CA 1
ATOM 731 C C . VAL A 1 92 ? 5.136 13.132 -5.793 1.00 76.19 92 VAL A C 1
ATOM 733 O O . VAL A 1 92 ? 5.370 14.326 -5.949 1.00 76.19 92 VAL A O 1
ATOM 736 N N . ARG A 1 93 ? 4.419 12.696 -4.754 1.00 70.81 93 ARG A N 1
ATOM 737 C CA . ARG A 1 93 ? 3.876 13.568 -3.694 1.00 70.81 93 ARG A CA 1
ATOM 738 C C . ARG A 1 93 ? 4.454 13.264 -2.313 1.00 70.81 93 ARG A C 1
ATOM 740 O O . ARG A 1 93 ? 3.954 13.761 -1.306 1.00 70.81 93 ARG A O 1
ATOM 747 N N . SER A 1 94 ? 5.495 12.441 -2.268 1.00 74.69 94 SER A N 1
ATOM 748 C CA . SER A 1 94 ? 6.237 12.170 -1.050 1.00 74.69 94 SER A CA 1
ATOM 749 C C . SER A 1 94 ? 7.218 13.309 -0.802 1.00 74.69 94 SER A C 1
ATOM 751 O O . SER A 1 94 ? 8.042 13.626 -1.653 1.00 74.69 94 SER A O 1
ATOM 753 N N . THR A 1 95 ? 7.142 13.938 0.368 1.00 75.50 95 THR A N 1
ATOM 754 C CA . THR A 1 95 ? 8.086 14.995 0.766 1.00 75.50 95 THR A CA 1
ATOM 755 C C . THR A 1 95 ? 9.351 14.442 1.416 1.00 75.50 95 THR A C 1
ATOM 757 O O . THR A 1 95 ? 10.249 15.210 1.757 1.00 75.50 95 THR A O 1
ATOM 760 N N . ARG A 1 96 ? 9.432 13.120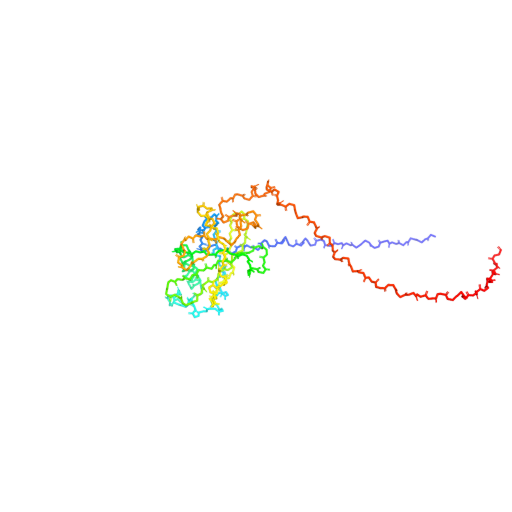 1.619 1.00 80.88 96 ARG A N 1
ATOM 761 C CA . ARG A 1 96 ? 10.573 12.466 2.261 1.00 80.88 96 ARG A CA 1
ATOM 762 C C . ARG A 1 96 ? 11.110 11.340 1.391 1.00 80.88 96 ARG A C 1
ATOM 764 O O . ARG A 1 96 ? 10.353 10.472 0.962 1.00 80.88 96 ARG A O 1
ATOM 771 N N . ASN A 1 97 ? 12.431 11.310 1.241 1.00 84.56 97 ASN A N 1
ATOM 772 C CA . ASN A 1 97 ? 13.149 10.301 0.457 1.00 84.56 97 ASN A CA 1
ATOM 773 C C . ASN A 1 97 ? 13.056 8.887 1.036 1.00 84.56 97 ASN A C 1
ATOM 775 O O . ASN A 1 97 ? 13.368 7.935 0.337 1.00 84.56 97 ASN A O 1
ATOM 779 N N . ASP A 1 98 ? 12.680 8.753 2.309 1.00 88.38 98 ASP A N 1
ATOM 780 C CA . ASP A 1 98 ? 12.481 7.464 2.963 1.00 88.38 98 ASP A CA 1
ATOM 781 C C . ASP A 1 98 ? 11.034 6.974 2.864 1.00 88.38 98 ASP A C 1
ATOM 783 O O . ASP A 1 98 ? 10.692 6.000 3.526 1.00 88.38 98 ASP A O 1
ATOM 787 N N . SER A 1 99 ? 10.160 7.639 2.102 1.00 92.00 99 SER A N 1
ATOM 788 C CA . SER A 1 99 ? 8.744 7.288 2.064 1.00 92.00 99 SER A CA 1
ATOM 789 C C . SER A 1 99 ? 8.136 7.272 0.672 1.00 92.00 99 SER A C 1
ATOM 791 O O . SER A 1 99 ? 8.514 8.030 -0.222 1.00 92.00 99 SER A O 1
ATOM 793 N N . ILE A 1 100 ? 7.117 6.432 0.531 1.00 94.81 100 ILE A N 1
ATOM 794 C CA . ILE A 1 100 ? 6.312 6.284 -0.673 1.00 94.81 100 ILE A CA 1
ATOM 795 C C . ILE A 1 100 ? 4.829 6.357 -0.311 1.00 94.81 100 ILE A C 1
ATOM 797 O O . ILE A 1 100 ? 4.418 5.991 0.795 1.00 94.81 100 ILE A O 1
ATOM 801 N N . MET A 1 101 ? 4.022 6.870 -1.237 1.00 95.62 101 MET A N 1
ATOM 802 C CA . MET A 1 101 ? 2.578 6.938 -1.064 1.00 95.62 101 MET A CA 1
ATOM 803 C C . MET A 1 101 ? 1.891 5.739 -1.705 1.00 95.62 101 MET A C 1
ATOM 805 O O . MET A 1 101 ? 2.196 5.392 -2.843 1.00 95.62 101 MET A O 1
ATOM 809 N N . ILE A 1 102 ? 0.933 5.165 -0.982 1.00 95.94 102 ILE A N 1
ATOM 810 C CA . ILE A 1 102 ? -0.019 4.163 -1.458 1.00 95.94 102 ILE A CA 1
ATOM 811 C C . ILE A 1 102 ? -1.350 4.871 -1.697 1.00 95.94 102 ILE A C 1
ATOM 813 O O . ILE A 1 102 ? -1.886 5.510 -0.788 1.00 95.94 102 ILE A O 1
ATOM 817 N N . TYR A 1 103 ? -1.892 4.725 -2.899 1.00 95.00 103 TYR A N 1
ATOM 818 C CA . TYR A 1 103 ? -3.203 5.226 -3.286 1.00 95.00 103 TYR A CA 1
ATOM 819 C C . TYR A 1 103 ? -4.118 4.057 -3.620 1.00 95.00 103 TYR A C 1
ATOM 821 O O . TYR A 1 103 ? -3.767 3.184 -4.416 1.00 95.00 103 TYR A O 1
ATOM 829 N N . LEU A 1 104 ? -5.314 4.066 -3.042 1.00 93.25 104 LEU A N 1
ATOM 830 C CA . LEU A 1 104 ? -6.364 3.109 -3.369 1.00 93.25 104 LEU A CA 1
ATOM 831 C C . LEU A 1 104 ? -7.734 3.763 -3.237 1.00 93.25 104 LEU A C 1
ATOM 833 O O . LEU A 1 104 ? -7.931 4.680 -2.440 1.00 93.25 104 LEU A O 1
ATOM 837 N N . LYS A 1 105 ? -8.703 3.288 -4.011 1.00 89.81 105 LYS A N 1
ATOM 838 C CA . LYS A 1 105 ? -10.082 3.784 -3.973 1.00 89.81 105 LYS A CA 1
ATOM 839 C C . LYS A 1 105 ? -11.018 2.598 -4.003 1.00 89.81 105 LYS A C 1
ATOM 841 O O . LYS A 1 105 ? -11.079 1.899 -5.008 1.00 89.81 105 LYS A O 1
ATOM 846 N N . ARG A 1 106 ? -11.738 2.345 -2.912 1.00 85.06 106 ARG A N 1
ATOM 847 C CA . ARG A 1 106 ? -12.713 1.250 -2.905 1.00 85.06 106 ARG A CA 1
ATOM 848 C C . ARG A 1 106 ? -13.860 1.593 -3.865 1.00 85.06 106 ARG A C 1
ATOM 850 O O . ARG A 1 106 ? -14.184 2.773 -3.990 1.00 85.06 106 ARG A O 1
ATOM 857 N N . PRO A 1 107 ? -14.533 0.603 -4.476 1.00 80.69 107 PRO A N 1
ATOM 858 C CA . PRO A 1 107 ? -15.607 0.853 -5.445 1.00 80.69 107 PRO A CA 1
ATOM 859 C C . PRO A 1 107 ? -16.728 1.781 -4.948 1.00 80.69 107 PRO A C 1
ATOM 861 O O . PRO A 1 107 ? -17.332 2.502 -5.732 1.00 80.69 107 PRO A O 1
ATOM 864 N N . GLN A 1 108 ? -17.000 1.781 -3.640 1.00 79.56 108 GLN A N 1
ATOM 865 C CA . GLN A 1 108 ? -18.049 2.599 -3.018 1.00 79.56 108 GLN A CA 1
ATOM 866 C C . GLN A 1 108 ? -17.561 3.984 -2.560 1.00 79.56 108 GLN A C 1
ATOM 868 O O . GLN A 1 108 ? -18.371 4.822 -2.161 1.00 79.56 108 GLN A O 1
ATOM 873 N N . ASP A 1 109 ? -16.252 4.240 -2.587 1.00 83.50 109 ASP A N 1
ATOM 874 C CA . ASP A 1 109 ? -15.692 5.488 -2.088 1.00 83.50 109 ASP A CA 1
ATOM 875 C C . ASP A 1 109 ? -15.583 6.534 -3.198 1.00 83.50 109 ASP A C 1
ATOM 877 O O . ASP A 1 109 ? -15.090 6.286 -4.297 1.00 83.50 109 ASP A O 1
ATOM 881 N N . LYS A 1 110 ? -15.971 7.768 -2.868 1.00 84.12 110 LYS A N 1
ATOM 882 C CA . LYS A 1 110 ? -15.731 8.930 -3.735 1.00 84.12 110 LYS A CA 1
ATOM 883 C C . LYS A 1 110 ? -14.277 9.406 -3.673 1.00 84.12 110 LYS A C 1
ATOM 885 O O . LYS A 1 110 ? -13.769 9.944 -4.651 1.00 84.12 110 LYS A O 1
ATOM 890 N N . LEU A 1 111 ? -13.623 9.208 -2.528 1.00 89.81 111 LEU A N 1
ATOM 891 C CA . LEU A 1 111 ? -12.277 9.694 -2.226 1.00 89.81 111 LEU A CA 1
ATOM 892 C C . LEU A 1 111 ? -11.254 8.565 -2.324 1.00 89.81 111 LEU A C 1
ATOM 894 O O . LEU A 1 111 ? -11.552 7.426 -1.967 1.00 89.81 111 LEU A O 1
ATOM 898 N N . TYR A 1 112 ? -10.032 8.904 -2.725 1.00 90.94 112 TYR A N 1
ATOM 899 C CA . TYR A 1 112 ? -8.895 8.003 -2.587 1.00 90.94 112 TYR A CA 1
ATOM 900 C C . TYR A 1 112 ? -8.441 7.976 -1.129 1.00 90.94 112 TYR A C 1
ATOM 902 O O . TYR A 1 112 ? -8.338 9.024 -0.485 1.00 90.94 112 TYR A O 1
ATOM 910 N N . HIS A 1 113 ? -8.126 6.786 -0.627 1.00 91.88 113 HIS A N 1
ATOM 911 C CA . HIS A 1 113 ? -7.332 6.619 0.582 1.00 91.88 113 HIS A CA 1
ATOM 912 C C . HIS A 1 113 ? -5.863 6.735 0.201 1.00 91.88 113 HIS A C 1
ATOM 914 O O . HIS A 1 113 ? -5.384 6.037 -0.694 1.00 91.88 113 HIS A O 1
ATOM 920 N N . CYS A 1 114 ? -5.171 7.637 0.881 1.00 92.19 114 CYS A N 1
ATOM 921 C CA . CYS A 1 114 ? -3.756 7.899 0.709 1.00 92.19 114 CYS A CA 1
ATOM 922 C C . CYS A 1 114 ? -3.045 7.463 1.983 1.00 92.19 114 CYS A C 1
ATOM 924 O O . CYS A 1 114 ? -3.363 7.979 3.054 1.00 92.19 114 CYS A O 1
ATOM 926 N N . PHE A 1 115 ? -2.067 6.572 1.876 1.00 93.31 115 PHE A N 1
ATOM 927 C CA . PHE A 1 115 ? -1.229 6.167 3.000 1.00 93.31 115 PHE A CA 1
ATOM 928 C C . PHE A 1 115 ? 0.227 6.485 2.702 1.00 93.31 115 PHE A C 1
ATOM 930 O O . PHE A 1 115 ? 0.723 6.185 1.621 1.00 93.31 115 PHE A O 1
ATOM 937 N N . VAL A 1 116 ? 0.919 7.086 3.663 1.00 93.19 116 VAL A N 1
ATOM 938 C CA . VAL A 1 116 ? 2.366 7.296 3.580 1.00 93.19 116 VAL A CA 1
ATOM 939 C C . VAL A 1 116 ? 3.029 6.170 4.350 1.00 93.19 116 VAL A C 1
ATOM 941 O O . VAL A 1 116 ? 2.788 6.018 5.552 1.00 93.19 116 VAL A O 1
ATOM 944 N N . VAL A 1 117 ? 3.878 5.406 3.671 1.00 94.88 117 VAL A N 1
ATOM 945 C CA . VAL A 1 117 ? 4.694 4.366 4.298 1.00 94.88 117 VAL A CA 1
ATOM 946 C C . VAL A 1 117 ? 6.164 4.749 4.211 1.00 94.88 117 VAL A C 1
ATOM 948 O O . VAL A 1 117 ? 6.621 5.225 3.176 1.00 94.88 117 VAL A O 1
ATOM 951 N N . ALA A 1 118 ? 6.894 4.587 5.312 1.00 93.19 118 ALA A N 1
ATOM 952 C CA . ALA A 1 118 ? 8.303 4.951 5.412 1.00 93.19 118 ALA A CA 1
ATOM 953 C C . ALA A 1 118 ? 9.169 3.705 5.596 1.00 93.19 118 ALA A C 1
ATOM 955 O O . ALA A 1 118 ? 8.831 2.836 6.397 1.00 93.19 118 ALA A O 1
ATOM 956 N N . HIS A 1 119 ? 10.275 3.628 4.871 1.00 92.12 119 HIS A N 1
ATOM 957 C CA . HIS A 1 119 ? 11.244 2.543 4.931 1.00 92.12 119 HIS A CA 1
ATOM 958 C C . HIS A 1 119 ? 11.872 2.444 6.330 1.00 92.12 119 HIS A C 1
ATOM 960 O O . HIS A 1 119 ? 12.264 3.452 6.918 1.00 92.12 119 HIS A O 1
ATOM 966 N N . GLU A 1 120 ? 11.940 1.231 6.888 1.00 88.44 120 GLU A N 1
ATOM 967 C CA . GLU A 1 120 ? 12.579 0.957 8.191 1.00 88.44 120 GLU A CA 1
ATOM 968 C C . GLU A 1 120 ? 13.811 0.042 8.083 1.00 88.44 120 GLU A C 1
ATOM 970 O O . GLU A 1 120 ? 14.357 -0.357 9.112 1.00 88.44 120 GLU A O 1
ATOM 975 N N . GLY A 1 121 ? 14.250 -0.288 6.866 1.00 82.69 121 GLY A N 1
ATOM 976 C CA . GLY A 1 121 ? 15.306 -1.268 6.602 1.00 82.69 121 GLY A CA 1
ATOM 977 C C . GLY A 1 121 ? 14.787 -2.494 5.852 1.00 82.69 121 GLY A C 1
ATOM 978 O O . GLY A 1 121 ? 13.595 -2.808 5.893 1.00 82.69 121 GLY A O 1
ATOM 979 N N . ASP A 1 122 ? 15.689 -3.171 5.140 1.00 82.69 122 ASP A N 1
ATOM 980 C CA . ASP A 1 122 ? 15.377 -4.299 4.252 1.00 82.69 122 ASP A CA 1
ATOM 981 C C . ASP A 1 122 ? 14.224 -3.960 3.287 1.00 82.69 122 ASP A C 1
ATOM 983 O O . ASP A 1 122 ? 14.144 -2.840 2.787 1.00 82.69 122 ASP A O 1
ATOM 987 N N . ASN A 1 123 ? 13.296 -4.886 3.051 1.00 88.38 123 ASN A N 1
ATOM 988 C CA . ASN A 1 123 ? 12.050 -4.620 2.325 1.00 88.38 123 ASN A CA 1
ATOM 989 C C . ASN A 1 123 ? 10.884 -4.292 3.283 1.00 88.38 123 ASN A C 1
ATOM 991 O O . ASN A 1 123 ? 9.724 -4.558 2.970 1.00 88.38 123 ASN A O 1
ATOM 995 N N . CYS A 1 124 ? 11.175 -3.729 4.463 1.00 92.19 124 CYS A N 1
ATOM 996 C CA . CYS A 1 124 ? 10.175 -3.391 5.475 1.00 92.19 124 CYS A CA 1
ATOM 997 C C . CYS A 1 124 ? 9.860 -1.892 5.501 1.00 92.19 124 CYS A C 1
ATOM 999 O O . CYS A 1 124 ? 10.745 -1.033 5.481 1.00 92.19 124 CYS A O 1
ATOM 1001 N N . TYR A 1 125 ? 8.577 -1.578 5.634 1.00 95.06 125 TYR A N 1
ATOM 1002 C CA . TYR A 1 125 ? 8.059 -0.220 5.708 1.00 95.06 125 TYR A CA 1
ATOM 1003 C C . TYR A 1 125 ? 7.100 -0.098 6.889 1.00 95.06 125 TYR A C 1
ATOM 1005 O O . TYR A 1 125 ? 6.317 -1.004 7.157 1.00 95.06 125 TYR A O 1
ATOM 1013 N N . ARG A 1 126 ? 7.108 1.036 7.586 1.00 94.75 126 ARG A N 1
ATOM 1014 C CA . ARG A 1 126 ? 6.078 1.383 8.570 1.00 94.75 126 ARG A CA 1
ATOM 1015 C C . ARG A 1 126 ? 4.990 2.237 7.948 1.00 94.75 126 ARG A C 1
ATOM 1017 O O . ARG A 1 126 ? 5.281 3.164 7.194 1.00 94.75 126 ARG A O 1
ATOM 1024 N N . LEU A 1 127 ? 3.747 2.005 8.348 1.00 94.50 127 LEU A N 1
ATOM 1025 C CA . LEU A 1 127 ? 2.683 2.975 8.144 1.00 94.50 127 LEU A CA 1
ATOM 1026 C C . LEU A 1 127 ? 2.989 4.224 8.973 1.00 94.50 127 LEU A C 1
ATOM 1028 O O . LEU A 1 127 ? 3.085 4.151 10.198 1.00 94.50 127 LEU A O 1
ATOM 1032 N N . ASN A 1 128 ? 3.164 5.356 8.296 1.00 89.38 128 ASN A N 1
ATOM 1033 C CA . ASN A 1 128 ? 3.475 6.623 8.940 1.00 89.38 128 ASN A CA 1
ATOM 1034 C C . ASN A 1 128 ? 2.243 7.511 9.082 1.00 89.38 128 ASN A C 1
ATOM 1036 O O . ASN A 1 128 ? 2.091 8.118 10.125 1.00 89.38 128 ASN A O 1
ATOM 1040 N N . THR A 1 129 ? 1.391 7.609 8.056 1.00 88.06 129 THR A N 1
ATOM 1041 C CA . THR A 1 129 ? 0.125 8.357 8.126 1.00 88.06 129 THR A CA 1
ATOM 1042 C C . THR A 1 129 ? -0.875 7.895 7.067 1.00 88.06 129 THR A C 1
ATOM 1044 O O . THR A 1 129 ? -0.520 7.134 6.166 1.00 88.06 129 THR A O 1
ATOM 1047 N N . GLY A 1 130 ? -2.124 8.348 7.173 1.00 88.56 130 GLY A N 1
ATOM 1048 C CA . GLY A 1 130 ? -3.209 8.031 6.257 1.00 88.56 130 GLY A CA 1
ATOM 1049 C C . GLY A 1 130 ? -4.303 9.096 6.270 1.00 88.56 130 GLY A C 1
ATOM 1050 O O . GLY A 1 130 ? -4.596 9.668 7.316 1.00 88.56 130 GLY A O 1
ATOM 1051 N N . TYR A 1 131 ? -4.902 9.364 5.114 1.00 87.19 131 TYR A N 1
ATOM 1052 C CA . TYR A 1 131 ? -5.986 10.336 4.955 1.00 87.19 131 TYR A CA 1
ATOM 1053 C C . TYR A 1 131 ? -6.795 10.059 3.685 1.00 87.19 131 TYR A C 1
ATOM 1055 O O . TYR A 1 131 ? -6.367 9.296 2.817 1.00 87.19 131 TYR A O 1
ATOM 1063 N N . LYS A 1 132 ? -7.958 10.703 3.543 1.00 88.75 132 LYS A N 1
ATOM 1064 C CA . LYS A 1 132 ? -8.741 10.675 2.300 1.00 88.75 132 LYS A CA 1
ATOM 1065 C C . LYS A 1 132 ? -8.604 11.972 1.517 1.00 88.75 132 LYS A C 1
ATOM 1067 O O . LYS A 1 132 ? -8.569 13.052 2.103 1.00 88.75 132 LYS A O 1
ATOM 1072 N N . LYS A 1 133 ? -8.554 11.880 0.187 1.00 88.25 133 LYS A N 1
ATOM 1073 C CA . LYS A 1 133 ? -8.450 13.054 -0.690 1.00 88.25 133 LYS A CA 1
ATOM 1074 C C . LYS A 1 133 ? -9.206 12.855 -2.003 1.00 88.25 133 LYS A C 1
ATOM 1076 O O . LYS A 1 133 ? -9.246 11.749 -2.541 1.00 88.25 133 LYS A O 1
ATOM 1081 N N . ILE A 1 134 ? -9.789 13.937 -2.524 1.00 89.38 134 ILE A N 1
ATOM 1082 C CA . ILE A 1 134 ? -10.226 13.997 -3.925 1.00 89.38 134 ILE A CA 1
ATOM 1083 C C . ILE A 1 134 ? -8.964 14.106 -4.775 1.00 89.38 134 ILE A C 1
ATOM 1085 O O . ILE A 1 134 ? -8.161 15.022 -4.591 1.00 89.38 134 ILE A O 1
ATOM 1089 N N . ILE A 1 135 ? -8.776 13.149 -5.672 1.00 87.12 135 ILE A N 1
ATOM 1090 C CA . ILE A 1 135 ? -7.699 13.166 -6.650 1.00 87.12 135 ILE A CA 1
ATOM 1091 C C . ILE A 1 135 ? -8.372 13.021 -8.007 1.00 87.12 135 ILE A C 1
ATOM 1093 O O . ILE A 1 135 ? -9.142 12.083 -8.199 1.00 87.12 135 ILE A O 1
ATOM 1097 N N . GLU A 1 136 ? -8.125 13.992 -8.877 1.00 86.38 136 GLU A N 1
ATOM 1098 C CA . GLU A 1 136 ? -8.550 13.975 -10.276 1.00 86.38 136 GLU A CA 1
ATOM 1099 C C . GLU A 1 136 ? -7.862 12.813 -10.999 1.00 86.38 136 GLU A C 1
ATOM 1101 O O . GLU A 1 136 ? -6.697 12.514 -10.713 1.00 86.38 136 GLU A O 1
ATOM 1106 N N . ASP A 1 137 ? -8.573 12.131 -11.896 1.00 80.31 137 ASP A N 1
ATOM 1107 C CA . ASP A 1 137 ? -8.058 10.923 -12.553 1.00 80.31 137 ASP A CA 1
ATOM 1108 C C . ASP A 1 137 ? -6.836 11.246 -13.436 1.00 80.31 137 ASP A C 1
ATOM 1110 O O . ASP A 1 137 ? -5.922 10.433 -13.570 1.00 80.31 137 ASP A O 1
ATOM 1114 N N . GLU A 1 138 ? -6.726 12.484 -13.922 1.00 84.62 138 GLU A N 1
ATOM 1115 C CA . GLU A 1 138 ? -5.565 13.029 -14.626 1.00 84.62 138 GLU A CA 1
ATOM 1116 C C . GLU A 1 138 ? -4.282 12.940 -13.791 1.00 84.62 138 GLU A C 1
ATOM 1118 O O . GLU A 1 138 ? -3.196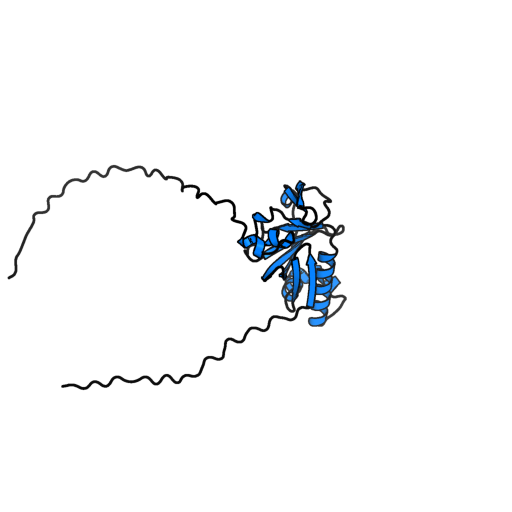 12.769 -14.344 1.00 84.62 138 GLU A O 1
ATOM 1123 N N . ALA A 1 139 ? -4.375 12.977 -12.458 1.00 85.94 139 ALA A N 1
ATOM 1124 C CA . ALA A 1 139 ? -3.214 12.788 -11.591 1.00 85.94 139 ALA A CA 1
ATOM 1125 C C . ALA A 1 139 ? -2.641 11.361 -11.657 1.00 85.94 139 ALA A C 1
ATOM 1127 O O . ALA A 1 139 ? -1.510 11.145 -11.216 1.00 85.94 139 ALA A O 1
ATOM 1128 N N . PHE A 1 140 ? -3.410 10.405 -12.185 1.00 88.56 140 PHE A N 1
ATOM 1129 C CA . PHE A 1 140 ? -2.977 9.040 -12.458 1.00 88.56 140 PHE A CA 1
ATOM 1130 C C . PHE A 1 140 ? -2.684 8.792 -13.946 1.00 88.56 140 PHE A C 1
ATOM 1132 O O . PHE A 1 140 ? -2.062 7.780 -14.246 1.00 88.56 140 PHE A O 1
ATOM 1139 N N . SER A 1 141 ? -3.048 9.698 -14.864 1.00 89.44 141 SER A N 1
ATOM 1140 C CA . SER A 1 141 ? -2.768 9.576 -16.313 1.00 89.44 141 SER A CA 1
ATOM 1141 C C . SER A 1 141 ? -1.298 9.278 -16.614 1.00 89.44 141 SER A C 1
ATOM 1143 O O . SER A 1 141 ? -0.439 9.691 -15.844 1.00 89.44 141 SER A O 1
ATOM 1145 N N . GLY A 1 142 ? -0.968 8.597 -17.712 1.00 90.94 142 GLY A N 1
ATOM 1146 C CA . GLY A 1 142 ? 0.401 8.190 -18.046 1.00 90.94 142 GLY A CA 1
ATOM 1147 C C . GLY A 1 142 ? 0.696 6.731 -17.701 1.00 90.94 142 GLY A C 1
ATOM 1148 O O . GLY A 1 142 ? -0.174 5.987 -17.248 1.00 90.94 142 GLY A O 1
ATOM 1149 N N . THR A 1 143 ? 1.954 6.335 -17.866 1.00 93.94 143 THR A N 1
ATOM 1150 C CA . THR A 1 143 ? 2.373 4.940 -17.718 1.00 93.94 143 THR A CA 1
ATOM 1151 C C . THR A 1 143 ? 2.532 4.511 -16.263 1.00 93.94 143 THR A C 1
ATOM 1153 O O . THR A 1 143 ? 3.020 5.262 -15.413 1.00 93.94 143 THR A O 1
ATOM 1156 N N . TRP A 1 144 ? 2.174 3.261 -16.004 1.00 95.62 144 TRP A N 1
ATOM 1157 C CA . TRP A 1 144 ? 2.352 2.549 -14.748 1.00 95.62 144 TRP A CA 1
ATOM 1158 C C . TRP A 1 144 ? 2.940 1.173 -15.016 1.00 95.62 144 TRP A C 1
ATOM 1160 O O . TRP A 1 144 ? 2.770 0.620 -16.097 1.00 95.62 144 TRP A O 1
ATOM 1170 N N . ILE A 1 145 ? 3.617 0.601 -14.027 1.00 95.75 145 ILE A N 1
ATOM 1171 C CA . ILE A 1 145 ? 4.254 -0.708 -14.172 1.00 95.75 145 ILE A CA 1
ATOM 1172 C C . ILE A 1 145 ? 3.656 -1.669 -13.169 1.00 95.75 145 ILE A C 1
ATOM 1174 O O . ILE A 1 145 ? 3.717 -1.432 -11.960 1.00 95.75 145 ILE A O 1
ATOM 1178 N N . ASN A 1 146 ? 3.087 -2.756 -13.674 1.00 94.69 146 ASN A N 1
ATOM 1179 C CA . ASN A 1 146 ? 2.519 -3.806 -12.851 1.00 94.69 146 ASN A CA 1
ATOM 1180 C C . ASN A 1 146 ? 3.638 -4.543 -12.102 1.00 94.69 146 ASN A C 1
ATOM 1182 O O . ASN A 1 146 ? 4.541 -5.109 -12.712 1.00 94.69 146 ASN A O 1
ATOM 1186 N N . CYS A 1 147 ? 3.577 -4.563 -10.775 1.00 92.62 147 CYS A N 1
ATOM 1187 C CA . CYS A 1 147 ? 4.616 -5.142 -9.921 1.00 92.62 147 CYS A CA 1
ATOM 1188 C C . CYS A 1 147 ? 4.648 -6.674 -9.976 1.00 92.62 147 CYS A C 1
ATOM 1190 O O . CYS A 1 147 ? 5.656 -7.275 -9.623 1.00 92.62 147 CYS A O 1
ATOM 1192 N N . GLY A 1 148 ? 3.544 -7.314 -10.379 1.00 87.06 148 GLY A N 1
ATOM 1193 C CA . GLY A 1 148 ? 3.468 -8.769 -10.506 1.00 87.06 148 GLY A CA 1
ATOM 1194 C C . GLY A 1 148 ? 4.000 -9.291 -11.840 1.00 87.06 148 GLY A C 1
ATOM 1195 O O . GLY A 1 148 ? 4.511 -10.406 -11.892 1.00 87.06 148 GLY A O 1
ATOM 1196 N N . THR A 1 149 ? 3.881 -8.505 -12.914 1.00 88.38 149 THR A N 1
ATOM 1197 C CA . THR A 1 149 ? 4.221 -8.943 -14.281 1.00 88.38 149 THR A CA 1
ATOM 1198 C C . THR A 1 149 ? 5.373 -8.166 -14.917 1.00 88.38 149 THR A C 1
ATOM 1200 O O . THR A 1 149 ? 5.937 -8.626 -15.904 1.00 88.38 149 THR A O 1
ATOM 1203 N N . GLY A 1 150 ? 5.720 -6.988 -14.392 1.00 88.81 150 GLY A N 1
ATOM 1204 C CA . GLY A 1 150 ? 6.686 -6.063 -14.991 1.00 88.81 150 GLY A CA 1
ATOM 1205 C C . GLY A 1 150 ? 6.175 -5.340 -16.244 1.00 88.81 150 GLY A C 1
ATOM 1206 O O . GLY A 1 150 ? 6.936 -4.614 -16.878 1.00 88.81 150 GLY A O 1
ATOM 1207 N N . VAL A 1 151 ? 4.906 -5.531 -16.624 1.00 92.19 151 VAL A N 1
ATOM 1208 C CA . VAL A 1 151 ? 4.328 -4.922 -17.829 1.00 92.19 151 VAL A CA 1
ATOM 1209 C C . VAL A 1 151 ? 4.082 -3.433 -17.599 1.00 92.19 151 VAL A C 1
ATOM 1211 O O . VAL A 1 151 ? 3.544 -3.034 -16.564 1.00 92.19 151 VAL A O 1
ATOM 1214 N N . VAL A 1 152 ? 4.475 -2.624 -18.584 1.00 95.38 152 VAL A N 1
ATOM 1215 C CA . VAL A 1 152 ? 4.154 -1.196 -18.648 1.00 95.38 152 VAL A CA 1
ATOM 1216 C C . VAL A 1 152 ? 2.771 -1.035 -19.272 1.00 95.38 152 VAL A C 1
ATOM 1218 O O . VAL A 1 152 ? 2.529 -1.495 -20.386 1.00 95.38 152 VAL A O 1
ATOM 1221 N N . GLU A 1 153 ? 1.874 -0.372 -18.556 1.00 94.06 153 GLU A N 1
ATOM 1222 C CA . GLU A 1 153 ? 0.484 -0.150 -18.937 1.00 94.06 153 GLU A CA 1
ATOM 1223 C C . GLU A 1 153 ? 0.168 1.348 -18.875 1.00 94.06 153 GLU A C 1
ATOM 1225 O O . GLU A 1 153 ? 0.555 2.038 -17.931 1.00 94.06 153 GLU A O 1
ATOM 1230 N N . GLU A 1 154 ? -0.540 1.865 -19.878 1.00 94.31 154 GLU A N 1
ATOM 1231 C CA . GLU A 1 154 ? -1.082 3.225 -19.823 1.00 94.31 154 GLU A CA 1
ATOM 1232 C C . GLU A 1 154 ? -2.265 3.256 -18.852 1.00 94.31 154 GLU A C 1
ATOM 1234 O O . GLU A 1 154 ? -3.073 2.328 -18.843 1.00 94.31 154 GLU A O 1
ATOM 1239 N N . TYR A 1 155 ? -2.381 4.302 -18.034 1.00 92.12 155 TYR A N 1
ATOM 1240 C CA . TYR A 1 155 ? -3.467 4.399 -17.066 1.00 92.12 155 TYR A CA 1
ATOM 1241 C C . TYR A 1 155 ? -4.846 4.367 -17.734 1.00 92.12 155 TYR A C 1
ATOM 1243 O O . TYR A 1 155 ? -5.141 5.157 -18.631 1.00 92.12 155 TYR A O 1
ATOM 1251 N N . TRP A 1 156 ? -5.731 3.520 -17.217 1.00 88.62 156 TRP A N 1
ATOM 1252 C CA . TRP A 1 156 ? -7.155 3.549 -17.529 1.00 88.62 156 TRP A CA 1
ATOM 1253 C C . TRP A 1 156 ? -7.989 3.211 -16.291 1.00 88.62 156 TRP A C 1
ATOM 1255 O O . TRP A 1 156 ? -7.548 2.540 -15.352 1.00 88.62 156 TRP A O 1
ATOM 1265 N N . GLN A 1 157 ? -9.228 3.701 -16.274 1.00 83.31 157 GLN A N 1
ATOM 1266 C CA . GLN A 1 157 ? -10.123 3.494 -15.145 1.00 83.31 157 GLN A CA 1
ATOM 1267 C C . GLN A 1 157 ? -10.538 2.020 -15.050 1.00 83.31 157 GLN A C 1
ATOM 1269 O O . GLN A 1 157 ? -11.303 1.531 -15.876 1.00 83.31 157 GLN A O 1
ATOM 1274 N N . GLY A 1 158 ? -10.086 1.330 -14.003 1.00 82.88 158 GLY A N 1
ATOM 1275 C CA . GLY A 1 158 ? -10.429 -0.074 -13.753 1.00 82.88 158 GLY A CA 1
ATOM 1276 C C . GLY A 1 158 ? -9.254 -1.046 -13.825 1.00 82.88 158 GLY A C 1
ATOM 1277 O O . GLY A 1 158 ? -9.476 -2.243 -13.644 1.00 82.88 158 GLY A O 1
ATOM 1278 N N . MET A 1 159 ? -8.028 -0.551 -14.029 1.00 89.75 159 MET A N 1
ATOM 1279 C CA . MET A 1 159 ? -6.808 -1.344 -13.853 1.00 89.75 159 MET A CA 1
ATOM 1280 C C . MET A 1 159 ? -6.812 -2.091 -12.515 1.00 89.75 159 MET A C 1
ATOM 1282 O O . MET A 1 159 ? -7.182 -1.530 -11.481 1.00 89.75 159 MET A O 1
ATOM 1286 N N . GLN A 1 160 ? -6.365 -3.346 -12.542 1.00 90.88 160 GLN A N 1
ATOM 1287 C CA . GLN A 1 160 ? -6.254 -4.213 -11.371 1.00 90.88 160 GLN A CA 1
ATOM 1288 C C . GLN A 1 160 ? -4.813 -4.683 -11.206 1.00 90.88 160 GLN A C 1
ATOM 1290 O O . GLN A 1 160 ? -4.136 -4.996 -12.181 1.00 90.88 160 GLN A O 1
ATOM 1295 N N . GLY A 1 161 ? -4.350 -4.734 -9.962 1.00 93.00 161 GLY A N 1
ATOM 1296 C CA . GLY A 1 161 ? -2.978 -5.067 -9.607 1.00 93.00 161 GLY A CA 1
ATOM 1297 C C . GLY A 1 161 ? -2.308 -4.005 -8.743 1.00 93.00 161 GLY A C 1
ATOM 1298 O O . GLY A 1 161 ? -2.911 -3.023 -8.306 1.00 93.00 161 GLY A O 1
ATOM 1299 N N . VAL A 1 162 ? -1.028 -4.231 -8.476 1.00 95.94 162 VAL A N 1
ATOM 1300 C CA . VAL A 1 162 ? -0.169 -3.301 -7.745 1.00 95.94 162 VAL A CA 1
ATOM 1301 C C . VAL A 1 162 ? 0.738 -2.631 -8.760 1.00 95.94 162 VAL A C 1
ATOM 1303 O O . VAL A 1 162 ? 1.403 -3.325 -9.525 1.00 95.94 162 VAL A O 1
ATOM 1306 N N . PHE A 1 163 ? 0.767 -1.304 -8.777 1.00 96.56 163 PHE A N 1
ATOM 1307 C CA . PHE A 1 163 ? 1.455 -0.540 -9.807 1.00 96.56 163 PHE A CA 1
ATOM 1308 C C . PHE A 1 163 ? 2.417 0.486 -9.217 1.00 96.56 163 PHE A C 1
ATOM 1310 O O . PHE A 1 163 ? 2.073 1.170 -8.252 1.00 96.56 163 PHE A O 1
ATOM 1317 N N . THR A 1 164 ? 3.584 0.662 -9.837 1.00 96.19 164 THR A N 1
ATOM 1318 C CA . THR A 1 164 ? 4.479 1.798 -9.567 1.00 96.19 164 THR A CA 1
ATOM 1319 C C . THR A 1 164 ? 4.472 2.788 -10.716 1.00 96.19 164 THR A C 1
ATOM 1321 O O . THR A 1 164 ? 4.291 2.419 -11.875 1.00 96.19 164 THR A O 1
ATOM 1324 N N . ARG A 1 165 ? 4.672 4.068 -10.391 1.00 92.94 165 ARG A N 1
ATOM 1325 C CA . ARG A 1 165 ? 4.675 5.147 -11.386 1.00 92.94 165 ARG A CA 1
ATOM 1326 C C . ARG A 1 165 ? 5.919 5.161 -12.282 1.00 92.94 165 ARG A C 1
ATOM 1328 O O . ARG A 1 165 ? 5.859 5.691 -13.382 1.00 92.94 165 ARG A O 1
ATOM 1335 N N . GLY A 1 166 ? 7.033 4.632 -11.790 1.00 89.75 166 GLY A N 1
ATOM 1336 C CA . GLY A 1 166 ? 8.312 4.603 -12.495 1.00 89.75 166 GLY A CA 1
ATOM 1337 C C . GLY A 1 166 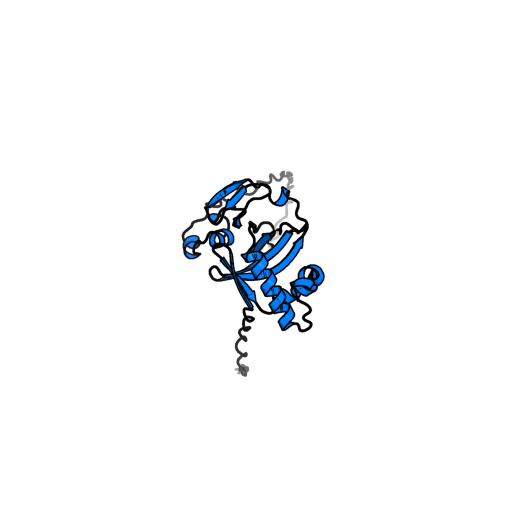? 8.927 3.212 -12.504 1.00 89.75 166 GLY A C 1
ATOM 1338 O O . GLY A 1 166 ? 8.423 2.297 -11.833 1.00 89.75 166 GLY A O 1
ATOM 1339 N N . GLN A 1 167 ? 10.015 3.082 -13.262 1.00 89.38 167 GLN A N 1
ATOM 1340 C CA . GLN A 1 167 ? 10.808 1.857 -13.343 1.00 89.38 167 GLN A CA 1
ATOM 1341 C C . GLN A 1 167 ? 11.454 1.523 -11.991 1.00 89.38 167 GLN A C 1
ATOM 1343 O O . GLN A 1 167 ? 11.795 2.438 -11.232 1.00 89.38 167 GLN A O 1
ATOM 1348 N N . PRO A 1 168 ? 11.660 0.231 -11.674 1.00 88.38 168 PRO A N 1
ATOM 1349 C CA . PRO A 1 168 ? 12.394 -0.185 -10.480 1.00 88.38 168 PRO A CA 1
ATOM 1350 C C . PRO A 1 168 ? 13.730 0.556 -10.302 1.00 88.38 168 PRO A C 1
ATOM 1352 O O . PRO A 1 168 ? 14.073 0.956 -9.193 1.00 88.38 168 PRO A O 1
ATOM 1355 N N . GLU A 1 169 ? 14.465 0.770 -11.393 1.00 86.75 169 GLU A N 1
ATOM 1356 C CA . GLU A 1 169 ? 15.795 1.388 -11.439 1.00 86.75 169 GLU A CA 1
ATOM 1357 C C . GLU A 1 169 ? 15.785 2.885 -11.078 1.00 86.75 169 GLU A C 1
ATOM 1359 O O . GLU A 1 169 ? 16.803 3.428 -10.652 1.00 86.75 169 GLU A O 1
ATOM 1364 N N . GLU A 1 170 ? 14.649 3.570 -11.229 1.00 86.50 170 GLU A N 1
ATOM 1365 C CA . GLU A 1 170 ? 14.537 5.018 -10.996 1.00 86.50 170 GLU A CA 1
ATOM 1366 C C . GLU A 1 170 ? 14.448 5.373 -9.509 1.00 86.50 170 GLU A C 1
ATOM 1368 O O . GLU A 1 170 ? 14.758 6.496 -9.103 1.00 86.50 170 GLU A O 1
ATOM 1373 N N . ASN A 1 171 ? 13.967 4.444 -8.681 1.00 87.81 171 ASN A N 1
ATOM 1374 C CA . ASN A 1 171 ? 13.740 4.704 -7.270 1.00 87.81 171 ASN A CA 1
ATOM 1375 C C . ASN A 1 171 ? 13.852 3.430 -6.432 1.00 87.81 171 ASN A C 1
ATOM 1377 O O . ASN A 1 171 ? 13.179 2.437 -6.692 1.00 87.81 171 ASN A O 1
ATOM 1381 N N . PHE A 1 172 ? 14.610 3.514 -5.338 1.00 88.88 172 PHE A N 1
ATOM 1382 C CA . PHE A 1 172 ? 14.793 2.414 -4.391 1.00 88.88 172 PHE A CA 1
ATOM 1383 C C . PHE A 1 172 ? 13.471 1.800 -3.890 1.00 88.88 172 PHE A C 1
ATOM 1385 O O . PHE A 1 172 ? 13.369 0.586 -3.735 1.00 88.88 172 PHE A O 1
ATOM 1392 N N . HIS A 1 173 ? 12.425 2.602 -3.671 1.00 92.12 173 HIS A N 1
ATOM 1393 C CA . HIS A 1 173 ? 11.132 2.061 -3.255 1.00 92.12 173 HIS A CA 1
ATOM 1394 C C . HIS A 1 173 ? 10.485 1.225 -4.356 1.00 92.12 173 HIS A C 1
ATOM 1396 O O . HIS A 1 173 ? 9.965 0.151 -4.063 1.00 92.12 173 HIS A O 1
ATOM 1402 N N . TYR A 1 174 ? 10.539 1.681 -5.612 1.00 93.38 174 TYR A N 1
ATOM 1403 C CA . TYR A 1 174 ? 10.039 0.904 -6.746 1.00 93.38 174 TYR A CA 1
ATOM 1404 C C . TYR A 1 174 ? 10.818 -0.404 -6.878 1.00 93.38 174 TYR A C 1
ATOM 1406 O O . TYR A 1 174 ? 10.201 -1.458 -6.998 1.00 93.38 174 TYR A O 1
ATOM 1414 N N . TRP A 1 175 ? 12.142 -0.368 -6.717 1.00 90.44 175 TRP A N 1
ATOM 1415 C CA . TRP A 1 175 ? 12.973 -1.571 -6.661 1.00 90.44 175 TRP A CA 1
ATOM 1416 C C . TRP A 1 175 ? 12.457 -2.608 -5.655 1.00 90.44 175 TRP A C 1
ATOM 1418 O O . TRP A 1 175 ? 12.173 -3.749 -6.024 1.00 90.44 175 TRP A O 1
ATOM 1428 N N . CYS A 1 176 ? 12.265 -2.198 -4.397 1.00 91.38 176 CYS A N 1
ATOM 1429 C CA . CYS A 1 176 ? 11.748 -3.072 -3.345 1.00 91.38 176 CYS A CA 1
ATOM 1430 C C . CYS A 1 176 ? 10.330 -3.585 -3.647 1.00 91.38 176 CYS A C 1
ATOM 1432 O O . CYS A 1 176 ? 10.038 -4.758 -3.430 1.00 91.38 176 CYS A O 1
ATOM 1434 N N . ILE A 1 177 ? 9.433 -2.720 -4.135 1.00 94.50 177 ILE A N 1
ATOM 1435 C CA . ILE A 1 177 ? 8.031 -3.074 -4.421 1.00 94.50 177 ILE A CA 1
ATOM 1436 C C . ILE A 1 177 ? 7.939 -4.134 -5.520 1.00 94.50 177 ILE A C 1
ATOM 1438 O O . ILE A 1 177 ? 7.106 -5.032 -5.427 1.00 94.50 177 ILE A O 1
ATOM 1442 N N . HIS A 1 178 ? 8.829 -4.086 -6.510 1.00 92.88 178 HIS A N 1
ATOM 1443 C CA . HIS A 1 178 ? 8.939 -5.094 -7.570 1.00 92.88 178 HIS A CA 1
ATOM 1444 C C . HIS A 1 178 ? 9.615 -6.400 -7.112 1.00 92.88 178 HIS A C 1
ATOM 1446 O O . HIS A 1 178 ? 9.977 -7.235 -7.935 1.00 92.88 178 HIS A O 1
ATOM 1452 N N . GLY A 1 179 ? 9.797 -6.599 -5.801 1.00 85.88 179 GLY A N 1
ATOM 1453 C CA . GLY A 1 179 ? 10.303 -7.850 -5.231 1.00 85.88 179 GLY A CA 1
ATOM 1454 C C . GLY A 1 179 ? 11.800 -8.068 -5.423 1.00 85.88 179 GLY A C 1
ATOM 1455 O O . GLY A 1 179 ? 12.284 -9.175 -5.194 1.00 85.88 179 GLY A O 1
ATOM 1456 N N . ARG A 1 180 ? 12.542 -7.033 -5.827 1.00 79.62 180 ARG A N 1
ATOM 1457 C CA . ARG A 1 180 ? 13.994 -7.114 -5.995 1.00 79.62 180 ARG A CA 1
ATOM 1458 C C . ARG A 1 180 ? 14.711 -6.907 -4.661 1.00 79.62 180 ARG A C 1
ATOM 1460 O O . ARG A 1 180 ? 14.178 -6.281 -3.737 1.00 79.62 180 ARG A O 1
ATOM 1467 N N . VAL A 1 181 ? 15.928 -7.439 -4.541 1.00 70.00 181 VAL A N 1
ATOM 1468 C CA . VAL A 1 181 ? 16.695 -7.362 -3.293 1.00 70.00 181 VAL A CA 1
ATOM 1469 C C . VAL A 1 181 ? 17.548 -6.086 -3.300 1.00 70.00 181 VAL A C 1
ATOM 1471 O O . VAL A 1 181 ? 18.158 -5.764 -4.319 1.00 70.00 181 VAL A O 1
ATOM 1474 N N . PRO A 1 182 ? 17.635 -5.331 -2.189 1.00 61.72 182 PRO A N 1
ATOM 1475 C CA . PRO A 1 182 ? 18.481 -4.137 -2.097 1.00 61.72 182 PRO A CA 1
ATOM 1476 C C . PRO A 1 182 ? 19.964 -4.350 -2.445 1.00 61.72 182 PRO A C 1
ATOM 1478 O O . PRO A 1 182 ? 20.605 -3.432 -2.952 1.00 61.72 182 PRO A O 1
ATOM 1481 N N . SER A 1 183 ? 20.517 -5.550 -2.224 1.00 63.19 183 SER A N 1
ATOM 1482 C CA . SER A 1 183 ? 21.874 -5.913 -2.671 1.00 63.19 183 SER A CA 1
ATOM 1483 C C . SER A 1 183 ? 22.053 -5.778 -4.182 1.00 63.19 183 SER A C 1
ATOM 1485 O O . SER A 1 183 ? 23.138 -5.444 -4.652 1.00 63.19 183 SER A O 1
ATOM 1487 N N . ASP A 1 184 ? 20.982 -5.998 -4.939 1.00 59.12 184 ASP A N 1
ATOM 1488 C CA . ASP A 1 184 ? 20.976 -5.912 -6.396 1.00 59.12 184 ASP A CA 1
ATOM 1489 C C . ASP A 1 184 ? 20.991 -4.447 -6.854 1.00 59.12 184 ASP A C 1
ATOM 1491 O O . ASP A 1 184 ? 21.552 -4.131 -7.899 1.00 59.12 184 ASP A O 1
ATOM 1495 N N . PHE A 1 185 ? 20.447 -3.538 -6.036 1.00 59.81 185 PHE A N 1
ATOM 1496 C CA . PHE A 1 185 ? 20.454 -2.098 -6.298 1.00 59.81 185 PHE A CA 1
ATOM 1497 C C . PHE A 1 185 ? 21.866 -1.506 -6.195 1.00 59.81 185 PHE A C 1
ATOM 1499 O O . PHE A 1 185 ? 22.246 -0.679 -7.013 1.00 59.81 185 PHE A O 1
ATOM 1506 N N . ALA A 1 186 ? 22.682 -1.964 -5.238 1.00 57.78 186 ALA A N 1
ATOM 1507 C CA . ALA A 1 186 ? 24.079 -1.528 -5.105 1.00 57.78 186 ALA A CA 1
ATOM 1508 C C . ALA A 1 186 ? 24.969 -1.966 -6.288 1.00 57.78 186 ALA A C 1
ATOM 1510 O O . ALA A 1 186 ? 25.992 -1.336 -6.553 1.00 57.78 186 ALA A O 1
ATOM 1511 N N . ASN A 1 187 ? 24.568 -3.022 -7.004 1.00 51.91 187 ASN A N 1
ATOM 1512 C CA . ASN A 1 187 ? 25.235 -3.516 -8.211 1.00 51.91 187 ASN A CA 1
ATOM 1513 C C . ASN A 1 187 ? 24.661 -2.914 -9.507 1.00 51.91 187 ASN A C 1
ATOM 1515 O O . ASN A 1 187 ? 25.223 -3.127 -10.582 1.00 51.91 187 ASN A O 1
ATOM 1519 N N . PHE A 1 188 ? 23.574 -2.145 -9.420 1.00 47.22 188 PHE A N 1
ATOM 1520 C CA . PHE A 1 188 ? 23.048 -1.356 -10.524 1.00 47.22 188 PHE A CA 1
ATOM 1521 C C . PHE A 1 188 ? 23.709 0.022 -10.503 1.00 47.22 188 PHE A C 1
ATOM 1523 O O . PHE A 1 188 ? 23.419 0.863 -9.654 1.00 47.22 188 PHE A O 1
ATOM 1530 N N . GLN A 1 189 ? 24.611 0.273 -11.453 1.00 43.09 189 GLN A N 1
ATOM 1531 C CA . GLN A 1 189 ? 25.013 1.647 -11.732 1.00 43.09 189 GLN A CA 1
ATOM 1532 C C . GLN A 1 189 ? 23.791 2.380 -12.306 1.00 43.09 189 GLN A C 1
ATOM 1534 O O . GLN A 1 189 ? 23.280 1.951 -13.345 1.00 43.09 189 GLN A O 1
ATOM 1539 N N . PRO A 1 190 ? 23.294 3.458 -11.669 1.00 43.72 190 PRO A N 1
ATOM 1540 C CA . PRO A 1 190 ? 22.276 4.290 -12.295 1.00 43.72 190 PRO A CA 1
ATOM 1541 C C . PRO A 1 190 ? 22.825 4.826 -13.628 1.00 43.72 190 PRO A C 1
ATOM 1543 O O . PRO A 1 190 ? 24.045 4.999 -13.751 1.00 43.72 190 PRO A O 1
ATOM 1546 N N . PRO A 1 191 ? 21.970 5.108 -14.630 1.00 43.81 191 PRO A N 1
ATOM 1547 C CA . PRO A 1 191 ? 22.418 5.799 -15.830 1.00 43.81 191 PRO A CA 1
ATOM 1548 C C . PRO A 1 191 ? 23.159 7.066 -15.402 1.00 43.81 191 PRO A C 1
ATOM 1550 O O . PRO A 1 191 ? 22.656 7.851 -14.596 1.00 43.81 191 PRO A O 1
ATOM 1553 N N . VAL A 1 192 ? 24.393 7.208 -15.889 1.00 41.09 192 VAL A N 1
ATOM 1554 C CA . VAL A 1 192 ? 25.275 8.334 -15.583 1.00 41.09 192 VAL A CA 1
ATOM 1555 C C . VAL A 1 192 ? 24.490 9.626 -15.787 1.00 41.09 192 VAL A C 1
ATOM 1557 O O . VAL A 1 192 ? 24.112 9.960 -16.910 1.00 41.09 192 VAL A O 1
ATOM 1560 N N . ILE A 1 193 ? 24.244 10.357 -14.698 1.00 41.44 193 ILE A N 1
ATOM 1561 C CA . ILE A 1 193 ? 23.760 11.732 -14.771 1.00 41.44 193 ILE A CA 1
ATOM 1562 C C . ILE A 1 193 ? 24.916 12.531 -15.367 1.00 41.44 193 ILE A C 1
ATOM 1564 O O . ILE A 1 193 ? 25.847 12.922 -14.665 1.00 41.44 193 ILE A O 1
ATOM 1568 N N . VAL A 1 194 ? 24.892 12.726 -16.684 1.00 39.62 194 VAL A N 1
ATOM 1569 C CA . VAL A 1 194 ? 25.739 13.727 -17.327 1.00 39.62 194 VAL A CA 1
ATOM 1570 C C . VAL A 1 194 ? 25.341 15.086 -16.749 1.00 39.62 194 VAL A C 1
ATOM 1572 O O . VAL A 1 194 ? 24.162 15.445 -16.820 1.00 39.62 194 VAL A O 1
ATOM 1575 N N . PRO A 1 195 ? 26.270 15.848 -16.146 1.00 38.84 195 PRO A N 1
ATOM 1576 C CA . PRO A 1 195 ? 25.959 17.191 -15.693 1.00 38.84 195 PRO A CA 1
ATOM 1577 C C . PRO A 1 195 ? 25.523 18.001 -16.910 1.00 38.84 195 PRO A C 1
ATOM 1579 O O . PRO A 1 195 ? 26.287 18.153 -17.864 1.00 38.84 195 PRO A O 1
ATOM 1582 N N . VAL A 1 196 ? 24.298 18.524 -16.888 1.00 50.59 196 VAL A N 1
ATOM 1583 C CA . VAL A 1 196 ? 23.926 19.601 -17.804 1.00 50.59 196 VAL A CA 1
ATOM 1584 C C . VAL A 1 196 ? 24.827 20.783 -17.431 1.00 50.59 196 VAL A C 1
ATOM 1586 O O . VAL A 1 196 ? 24.797 21.200 -16.268 1.00 50.59 196 VAL A O 1
ATOM 1589 N N . PRO A 1 197 ? 25.677 21.296 -18.340 1.00 51.22 197 PRO A N 1
ATOM 1590 C CA . PRO A 1 197 ? 26.501 22.450 -18.020 1.00 51.22 197 PRO A CA 1
ATOM 1591 C C . PRO A 1 197 ? 25.583 23.623 -17.645 1.00 51.22 197 PRO A C 1
ATOM 1593 O O . PRO A 1 197 ? 24.536 23.802 -18.276 1.00 51.22 197 PRO A O 1
ATOM 1596 N N . PRO A 1 198 ? 25.925 24.408 -16.608 1.00 46.66 198 PRO A N 1
ATOM 1597 C CA . PRO A 1 198 ? 25.102 25.538 -16.202 1.00 46.66 198 PRO A CA 1
ATOM 1598 C C . PRO A 1 198 ? 24.944 26.522 -17.373 1.00 46.66 198 PRO A C 1
ATOM 1600 O O . PRO A 1 198 ? 25.874 26.668 -18.174 1.00 46.66 198 PRO A O 1
ATOM 1603 N N . PRO A 1 199 ? 23.792 27.207 -17.494 1.00 49.88 199 PRO A N 1
ATOM 1604 C CA . PRO A 1 199 ? 23.603 28.205 -18.536 1.00 49.88 199 PRO A CA 1
ATOM 1605 C C . PRO A 1 199 ? 24.683 29.286 -18.418 1.00 49.88 199 PRO A C 1
ATOM 1607 O O . PRO A 1 199 ? 24.889 29.876 -17.357 1.00 49.88 199 PRO A O 1
ATOM 1610 N N . VAL A 1 200 ? 25.390 29.532 -19.521 1.00 51.12 200 VAL A N 1
ATOM 1611 C CA . VAL A 1 200 ? 26.365 30.619 -19.628 1.00 51.12 200 VAL A CA 1
ATOM 1612 C C . VAL A 1 200 ? 25.593 31.934 -19.651 1.00 51.12 200 VAL A C 1
ATOM 1614 O O . VAL A 1 200 ? 24.946 32.267 -20.643 1.00 51.12 200 VAL A O 1
ATOM 1617 N N . TYR A 1 201 ? 25.651 32.692 -18.559 1.00 43.84 201 TYR A N 1
ATOM 1618 C CA . TYR A 1 201 ? 25.154 34.063 -18.536 1.00 43.84 201 TYR A CA 1
ATOM 1619 C C . TYR A 1 201 ? 26.209 34.983 -19.157 1.00 43.84 201 TYR A C 1
ATOM 1621 O O . TYR A 1 201 ? 27.271 35.209 -18.576 1.00 43.84 201 TYR A O 1
ATOM 1629 N N . LEU A 1 202 ? 25.922 35.523 -20.343 1.00 46.41 202 LEU A N 1
ATOM 1630 C CA . LEU A 1 202 ? 26.701 36.618 -20.918 1.00 46.41 202 LEU A CA 1
ATOM 1631 C C . LEU A 1 202 ? 26.398 37.895 -20.124 1.00 46.41 202 LEU A C 1
ATOM 1633 O O . LEU A 1 202 ? 25.321 38.474 -20.253 1.00 46.41 202 LEU A O 1
ATOM 1637 N N . ILE A 1 203 ? 27.342 38.324 -19.288 1.00 44.06 203 ILE A N 1
ATOM 1638 C CA . ILE A 1 203 ? 27.290 39.633 -18.632 1.00 44.06 203 ILE A CA 1
ATOM 1639 C C . ILE A 1 203 ? 27.800 40.671 -19.645 1.00 44.06 203 ILE A C 1
ATOM 1641 O O . ILE A 1 203 ? 28.929 40.528 -20.122 1.00 44.06 203 ILE A O 1
ATOM 1645 N N . PRO A 1 204 ? 27.026 41.714 -19.995 1.00 40.44 204 PRO A N 1
ATOM 1646 C CA . PRO A 1 204 ? 27.541 42.794 -20.823 1.00 40.44 204 PRO A CA 1
ATOM 1647 C C . PRO A 1 204 ? 28.636 43.552 -20.059 1.00 40.44 204 PRO A C 1
ATOM 1649 O O . PRO A 1 204 ? 28.393 44.143 -19.007 1.00 40.44 204 PRO A O 1
ATOM 1652 N N . LEU A 1 205 ? 29.856 43.526 -20.598 1.00 44.41 205 LEU A N 1
ATOM 1653 C CA . LEU A 1 205 ? 30.970 44.365 -20.161 1.00 44.41 205 LEU A CA 1
ATOM 1654 C C . LEU A 1 205 ? 30.623 45.832 -20.444 1.00 44.41 205 LEU A C 1
ATOM 1656 O O . LEU A 1 205 ? 30.604 46.258 -21.597 1.00 44.41 205 LEU A O 1
ATOM 1660 N N . ILE A 1 206 ? 30.368 46.612 -19.395 1.00 48.00 206 ILE A N 1
ATOM 1661 C CA . ILE A 1 206 ? 30.391 48.073 -19.489 1.00 48.00 206 ILE A CA 1
ATOM 1662 C C . ILE A 1 206 ? 31.872 48.481 -19.518 1.00 48.00 206 ILE A C 1
ATOM 1664 O O . ILE A 1 206 ? 32.595 48.148 -18.574 1.00 48.00 206 ILE A O 1
ATOM 1668 N N . PRO A 1 207 ? 32.366 49.171 -20.561 1.00 47.91 207 PRO A N 1
ATOM 1669 C CA . PRO A 1 207 ? 33.741 49.647 -20.575 1.00 47.91 207 PRO A CA 1
ATOM 1670 C C . PRO A 1 207 ? 33.921 50.720 -19.497 1.00 47.91 207 PRO A C 1
ATOM 1672 O O . PRO A 1 207 ? 33.391 51.826 -19.595 1.00 47.91 207 PRO A O 1
ATOM 1675 N N . VAL A 1 208 ? 34.680 50.389 -18.453 1.00 45.19 208 VAL A N 1
ATOM 1676 C CA . VAL A 1 208 ? 35.165 51.370 -17.481 1.00 45.19 208 VAL A CA 1
ATOM 1677 C C . VAL A 1 208 ? 36.387 52.045 -18.094 1.00 45.19 208 VAL A C 1
ATOM 1679 O O . VAL A 1 208 ? 37.441 51.428 -18.241 1.00 45.19 208 VAL A O 1
ATOM 1682 N N . TYR A 1 209 ? 36.252 53.318 -18.462 1.00 44.94 209 TYR A N 1
ATOM 1683 C CA . TYR A 1 209 ? 37.403 54.157 -18.784 1.00 44.94 209 TYR A CA 1
ATOM 1684 C C . TYR A 1 209 ? 38.164 54.461 -17.491 1.00 44.94 209 TYR A C 1
ATOM 1686 O O . TYR A 1 209 ? 37.706 55.237 -16.654 1.00 44.94 209 TYR A O 1
ATOM 1694 N N . VAL A 1 210 ? 39.327 53.835 -17.323 1.00 47.94 210 VAL A N 1
ATOM 1695 C CA . VAL A 1 210 ? 40.256 54.161 -16.238 1.00 47.94 210 VAL A CA 1
ATOM 1696 C C . VAL A 1 210 ? 41.087 55.365 -16.675 1.00 47.94 210 VAL A C 1
ATOM 1698 O O . VAL A 1 210 ? 41.909 55.266 -17.583 1.00 47.94 210 VAL A O 1
ATOM 1701 N N . VAL A 1 211 ? 40.869 56.512 -16.033 1.00 48.88 211 VAL A N 1
ATOM 1702 C CA . VAL A 1 211 ? 41.759 57.676 -16.147 1.00 48.88 211 VAL A CA 1
ATOM 1703 C C . VAL A 1 211 ? 42.933 57.457 -15.179 1.00 48.88 211 VAL A C 1
ATOM 1705 O O . VAL A 1 211 ? 42.676 57.246 -13.992 1.00 48.88 211 VAL A O 1
ATOM 1708 N N . PRO A 1 212 ? 44.207 57.489 -15.617 1.00 43.84 212 PRO A N 1
ATOM 1709 C CA . PRO A 1 212 ? 45.338 57.315 -14.711 1.00 43.84 212 PRO A CA 1
ATOM 1710 C C . PRO A 1 212 ? 45.442 58.509 -13.757 1.00 43.84 212 PRO A C 1
ATOM 1712 O O . PRO A 1 212 ? 45.717 59.629 -14.187 1.00 43.84 212 PRO A O 1
ATOM 1715 N N . GLN A 1 213 ? 45.247 58.283 -12.458 1.00 41.47 213 GLN A N 1
ATOM 1716 C CA . GLN A 1 213 ? 45.673 59.238 -11.439 1.00 41.47 213 GLN A CA 1
ATOM 1717 C C . GLN A 1 213 ? 47.132 58.954 -11.080 1.00 41.47 213 GLN A C 1
ATOM 1719 O O . GLN A 1 213 ? 47.464 57.905 -10.532 1.00 41.47 213 GLN A O 1
ATOM 1724 N N . TYR A 1 214 ? 48.006 59.898 -11.426 1.00 40.16 214 TYR A N 1
ATOM 1725 C CA . TYR A 1 214 ? 49.395 59.934 -10.983 1.00 40.16 214 TYR A CA 1
ATOM 1726 C C . TYR A 1 214 ? 49.419 60.195 -9.472 1.00 40.16 214 TYR A C 1
ATOM 1728 O O . TYR A 1 214 ? 48.966 61.249 -9.027 1.00 40.16 214 TYR A O 1
ATOM 1736 N N . VAL A 1 215 ? 49.960 59.261 -8.690 1.00 47.19 215 VAL A N 1
ATOM 1737 C CA . VAL A 1 215 ? 50.259 59.485 -7.269 1.00 47.19 215 VAL A CA 1
ATOM 1738 C C . VAL A 1 215 ? 51.783 59.449 -7.103 1.00 47.19 215 VAL A C 1
ATOM 1740 O O . VAL A 1 215 ? 52.394 58.433 -7.440 1.00 47.19 215 VAL A O 1
ATOM 1743 N N . PRO A 1 216 ? 52.428 60.541 -6.650 1.00 45.22 216 PRO A N 1
ATOM 1744 C CA . PRO A 1 216 ? 53.869 60.569 -6.444 1.00 45.22 216 PRO A CA 1
ATOM 1745 C C . PRO A 1 216 ? 54.272 59.723 -5.230 1.00 45.22 216 PRO A C 1
ATOM 1747 O O . PRO A 1 216 ? 53.686 59.829 -4.155 1.00 45.22 216 PRO A O 1
ATOM 1750 N N . TYR A 1 217 ? 55.307 58.902 -5.411 1.00 37.06 217 TYR A N 1
ATOM 1751 C CA . TYR A 1 217 ? 55.996 58.180 -4.342 1.00 37.06 217 TYR A CA 1
ATOM 1752 C C . TYR A 1 217 ? 56.674 59.182 -3.393 1.00 37.06 217 TYR A C 1
ATOM 1754 O O . TYR A 1 217 ? 57.557 59.924 -3.818 1.00 37.06 217 TYR A O 1
ATOM 1762 N N . GLN A 1 218 ? 56.326 59.158 -2.105 1.00 45.97 218 GLN A N 1
ATOM 1763 C CA . GLN A 1 218 ? 57.229 59.609 -1.046 1.00 45.97 218 GLN A CA 1
ATOM 1764 C C . GLN A 1 218 ? 57.698 58.386 -0.256 1.00 45.97 218 GLN A C 1
ATOM 1766 O O . GLN A 1 218 ? 56.942 57.772 0.491 1.00 45.97 218 GLN A O 1
ATOM 1771 N N . GLN A 1 219 ? 58.955 58.010 -0.489 1.00 43.53 219 GLN A N 1
ATOM 1772 C CA . GLN A 1 219 ? 59.743 57.196 0.430 1.00 43.53 219 GLN A CA 1
ATOM 1773 C C . GLN A 1 219 ? 60.210 58.096 1.574 1.00 43.53 219 GLN A C 1
ATOM 1775 O O . GLN A 1 219 ? 60.874 59.095 1.310 1.00 43.53 219 GLN A O 1
ATOM 1780 N N . GLU A 1 220 ? 59.960 57.701 2.820 1.00 41.41 220 GLU A N 1
ATOM 1781 C CA . GLU A 1 220 ? 60.810 58.108 3.939 1.00 41.41 220 GLU A CA 1
ATOM 1782 C C . GLU A 1 220 ? 61.295 56.871 4.705 1.00 41.41 220 GLU A C 1
ATOM 1784 O O . GLU A 1 220 ? 60.528 55.983 5.078 1.00 41.41 220 GLU A O 1
ATOM 1789 N N . LEU A 1 221 ? 62.622 56.821 4.828 1.00 41.84 221 LEU A N 1
ATOM 1790 C CA . LEU A 1 221 ? 63.474 55.840 5.495 1.00 41.84 221 LEU A CA 1
ATOM 1791 C C . LEU A 1 221 ? 63.533 56.100 6.998 1.00 41.84 221 LEU A C 1
ATOM 1793 O O . LEU A 1 221 ? 63.700 57.253 7.381 1.00 41.84 221 LEU A O 1
ATOM 1797 N N . ILE A 1 222 ? 63.563 55.044 7.818 1.00 43.72 222 ILE A N 1
ATOM 1798 C CA . ILE A 1 222 ? 64.147 55.051 9.173 1.00 43.72 222 ILE A CA 1
ATOM 1799 C C . ILE A 1 222 ? 64.558 53.584 9.488 1.00 43.72 222 ILE A C 1
ATOM 1801 O O . ILE A 1 222 ? 63.697 52.715 9.374 1.00 43.72 222 ILE A O 1
ATOM 1805 N N . TYR A 1 223 ? 65.788 53.154 9.816 1.00 39.47 223 TYR A N 1
ATOM 1806 C CA . TYR A 1 223 ? 67.084 53.757 10.184 1.00 39.47 223 TYR A CA 1
ATOM 1807 C C . TYR A 1 223 ? 68.222 53.139 9.355 1.00 39.47 223 TYR A C 1
ATOM 1809 O O . TYR A 1 223 ? 68.126 51.926 9.056 1.00 39.47 223 TYR A O 1
#

pLDDT: mean 76.68, std 20.91, range [31.27, 97.19]

Foldseek 3Di:
DDDDDDDDDPPPDPDDPDPPPPPFAAFLDWDDQQLAIETEGPPQCVVQCVVAVVVQVVQLVPDDDPVSSSSSSVVVVRCCQRVAQEWEKECPPPPDLQWIWIWGADPPGQWIKIWIWGDPDWRYTYTRYIDTDHDDCVVVAAWWAALVPRDIDGDDPPDGGYIYPDDLLVGVNSVSNSNHGVVVNVVDDRPDPDDPPPDDDDDDDDDDDDDDDDDDDDDDDDD